Protein AF-J7GT53-F1 (afdb_monomer)

Radius of gyration: 21.67 Å; Cα contacts (8 Å, |Δi|>4): 298; chains: 1; bounding box: 48×27×64 Å

Sequence (210 aa):
MNILLLKKLKKNFNFSLGKCKKILEINNWNYNASLKYIKNFFIINNNNNKYKYYNILNILNNNIIYIIKIKFNSSLLISSNIFNNFKNKIKNLTCLIKEKIIFELKLLSISLNENIFLEKFIFFKINNNYSYYNHNNIFFCLIKFNFLNNKNICYHLISIISLYLNKYKCKLSLLEQNFVKNNSIKVKNILKNNILFFFIINNKYKFIYE

Structure (mmCIF, N/CA/C/O backbone):
data_AF-J7GT53-F1
#
_entry.id   AF-J7GT53-F1
#
loop_
_atom_site.group_PDB
_atom_site.id
_atom_site.type_symbol
_atom_site.label_atom_id
_atom_site.label_alt_id
_atom_site.label_comp_id
_atom_site.label_asym_id
_atom_site.label_entity_id
_atom_site.label_seq_id
_atom_site.pdbx_PDB_ins_code
_atom_site.Cartn_x
_atom_site.Cartn_y
_atom_site.Cartn_z
_atom_site.occupancy
_atom_site.B_iso_or_equiv
_atom_site.auth_seq_id
_atom_site.auth_comp_id
_atom_site.auth_asym_id
_atom_site.auth_atom_id
_atom_site.pdbx_PDB_model_num
ATOM 1 N N . MET A 1 1 ? 21.932 5.139 -30.592 1.00 69.06 1 MET A N 1
ATOM 2 C CA . MET A 1 1 ? 21.020 5.283 -29.427 1.00 69.06 1 MET A CA 1
ATOM 3 C C . MET A 1 1 ? 19.754 6.002 -29.877 1.00 69.06 1 MET A C 1
ATOM 5 O O . MET A 1 1 ? 19.841 7.154 -30.278 1.00 69.06 1 MET A O 1
ATOM 9 N N . ASN A 1 2 ? 18.591 5.342 -29.866 1.00 84.69 2 ASN A N 1
ATOM 10 C CA . ASN A 1 2 ? 17.354 5.941 -30.383 1.00 84.69 2 ASN A CA 1
ATOM 11 C C . ASN A 1 2 ? 16.642 6.780 -29.298 1.00 84.69 2 ASN A C 1
ATOM 13 O O . ASN A 1 2 ? 15.872 6.266 -28.483 1.00 84.69 2 ASN A O 1
ATOM 17 N N . ILE A 1 3 ? 16.935 8.084 -29.269 1.00 89.94 3 ILE A N 1
ATOM 18 C CA . ILE A 1 3 ? 16.438 9.036 -28.256 1.00 89.94 3 ILE A CA 1
ATOM 19 C C . ILE A 1 3 ? 14.909 9.173 -28.298 1.00 89.94 3 ILE A C 1
ATOM 21 O O . ILE A 1 3 ? 14.276 9.335 -27.252 1.00 89.94 3 ILE A O 1
ATOM 25 N N . LEU A 1 4 ? 14.297 9.068 -29.481 1.00 92.00 4 LEU A N 1
ATOM 26 C CA . LEU A 1 4 ? 12.844 9.161 -29.638 1.00 92.00 4 LEU A CA 1
ATOM 27 C C . LEU A 1 4 ? 12.135 8.006 -28.922 1.00 92.00 4 LEU A C 1
ATOM 29 O O . LEU A 1 4 ? 11.175 8.235 -28.184 1.00 92.00 4 LEU A O 1
ATOM 33 N N . LEU A 1 5 ? 12.654 6.782 -29.053 1.00 92.25 5 LEU A N 1
ATOM 34 C CA . LEU A 1 5 ? 12.117 5.613 -28.349 1.00 92.25 5 LEU A CA 1
ATOM 35 C C . LEU A 1 5 ? 12.257 5.731 -26.828 1.00 92.25 5 LEU A C 1
ATOM 37 O O . LEU A 1 5 ? 11.319 5.408 -26.096 1.00 92.25 5 LEU A O 1
ATOM 41 N N . LEU A 1 6 ? 13.388 6.257 -26.348 1.00 92.81 6 LEU A N 1
ATOM 42 C CA . LEU A 1 6 ? 13.605 6.521 -24.922 1.00 92.81 6 LEU A CA 1
ATOM 43 C C . LEU A 1 6 ? 12.595 7.527 -24.368 1.00 92.81 6 LEU A C 1
ATOM 45 O O . LEU A 1 6 ? 11.963 7.263 -23.343 1.00 92.81 6 LEU A O 1
ATOM 49 N N . LYS A 1 7 ? 12.406 8.658 -25.061 1.00 92.69 7 LYS A N 1
ATOM 50 C CA . LYS A 1 7 ? 11.415 9.676 -24.683 1.00 92.69 7 LYS A CA 1
ATOM 51 C C . LYS A 1 7 ? 10.001 9.093 -24.683 1.00 92.69 7 LYS A C 1
ATOM 53 O O . LYS A 1 7 ? 9.244 9.345 -23.748 1.00 92.69 7 LYS A O 1
ATOM 58 N N . LYS A 1 8 ? 9.667 8.262 -25.676 1.00 94.12 8 LYS A N 1
ATOM 59 C CA . LYS A 1 8 ? 8.359 7.599 -25.784 1.00 94.12 8 LYS A CA 1
ATOM 60 C C . LYS A 1 8 ? 8.092 6.644 -24.615 1.00 94.12 8 LYS A C 1
ATOM 62 O O . LYS A 1 8 ? 7.021 6.704 -24.017 1.00 94.12 8 LYS A O 1
ATOM 67 N N . LEU A 1 9 ? 9.055 5.797 -24.238 1.00 92.12 9 LEU A N 1
ATOM 68 C CA . LEU A 1 9 ? 8.917 4.922 -23.062 1.00 92.12 9 LEU A CA 1
ATOM 69 C C . LEU A 1 9 ? 8.836 5.711 -21.754 1.00 92.12 9 LEU A C 1
ATOM 71 O O . LEU A 1 9 ? 7.980 5.414 -20.918 1.00 92.12 9 LEU A O 1
ATOM 75 N N . LYS A 1 10 ? 9.683 6.734 -21.586 1.00 92.19 10 LYS A N 1
ATOM 76 C CA . LYS A 1 10 ? 9.650 7.600 -20.403 1.00 92.19 10 LYS A CA 1
ATOM 77 C C . LYS A 1 10 ? 8.296 8.288 -20.260 1.00 92.19 10 LYS A C 1
ATOM 79 O O . LYS A 1 10 ? 7.760 8.306 -19.162 1.00 92.19 10 LYS A O 1
ATOM 84 N N . LYS A 1 11 ? 7.714 8.803 -21.345 1.00 91.00 11 LYS A N 1
ATOM 85 C CA . LYS A 1 11 ? 6.392 9.445 -21.306 1.00 91.00 11 LYS A CA 1
ATOM 86 C C . LYS A 1 11 ? 5.289 8.467 -20.884 1.00 91.00 11 LYS A C 1
ATOM 88 O O . LYS A 1 11 ? 4.410 8.847 -20.122 1.00 91.00 11 LYS A O 1
ATOM 93 N N . ASN A 1 12 ? 5.364 7.210 -21.324 1.00 88.94 12 ASN A N 1
ATOM 94 C CA . ASN A 1 12 ? 4.334 6.214 -21.022 1.00 88.94 12 ASN A CA 1
ATOM 95 C C . ASN A 1 12 ? 4.409 5.638 -19.602 1.00 88.94 12 ASN A C 1
ATOM 97 O O . ASN A 1 12 ? 3.369 5.363 -19.012 1.00 88.94 12 ASN A O 1
ATOM 101 N N . PHE A 1 13 ? 5.612 5.424 -19.059 1.00 87.12 13 PHE A N 1
ATOM 102 C CA . PHE A 1 13 ? 5.789 4.720 -17.777 1.00 87.12 13 PHE A CA 1
ATOM 103 C C . PHE A 1 13 ? 6.471 5.548 -16.685 1.00 87.12 13 PHE A C 1
ATOM 105 O O . PHE A 1 13 ? 6.555 5.108 -15.542 1.00 87.12 13 PHE A O 1
ATOM 112 N N . ASN A 1 14 ? 6.964 6.738 -17.024 1.00 86.94 14 ASN A N 1
ATOM 113 C CA . ASN A 1 14 ? 7.709 7.637 -16.144 1.00 86.94 14 ASN A CA 1
ATOM 114 C C . ASN A 1 14 ? 8.967 7.020 -15.501 1.00 86.94 14 ASN A C 1
ATOM 116 O O . ASN A 1 14 ? 9.364 7.376 -14.395 1.00 86.94 14 ASN A O 1
ATOM 120 N N . PHE A 1 15 ? 9.627 6.094 -16.196 1.00 89.50 15 PHE A N 1
ATOM 121 C CA . PHE A 1 15 ? 10.880 5.509 -15.722 1.00 89.50 15 PHE A CA 1
ATOM 122 C C . PHE A 1 15 ? 12.075 6.470 -15.877 1.00 89.50 15 PHE A C 1
ATOM 124 O O . PHE A 1 15 ? 12.038 7.463 -16.618 1.00 89.50 15 PHE A O 1
ATOM 131 N N . SER A 1 16 ? 13.177 6.162 -15.185 1.00 89.56 16 SER A N 1
ATOM 132 C CA . SER A 1 16 ? 14.460 6.834 -15.412 1.00 89.56 16 SER A CA 1
ATOM 133 C C . SER A 1 16 ? 14.989 6.523 -16.818 1.00 89.56 16 SER A C 1
ATOM 135 O O . SER A 1 16 ? 14.686 5.474 -17.398 1.00 89.56 16 SER A O 1
ATOM 137 N N . LEU A 1 17 ? 15.794 7.428 -17.383 1.00 91.00 17 LEU A N 1
ATOM 138 C CA . LEU A 1 17 ? 16.351 7.248 -18.731 1.00 91.00 17 LEU A CA 1
ATOM 139 C C . LEU A 1 17 ? 17.208 5.980 -18.826 1.00 91.00 17 LEU A C 1
ATOM 141 O O . LEU A 1 17 ? 17.066 5.218 -19.780 1.00 91.00 17 LEU A O 1
ATOM 145 N N . GLY A 1 18 ? 18.025 5.709 -17.802 1.00 90.06 18 GLY A N 1
ATOM 146 C CA . GLY A 1 18 ? 18.832 4.490 -17.730 1.00 90.06 18 GLY A CA 1
ATOM 147 C C . GLY A 1 18 ? 17.984 3.215 -17.732 1.00 90.06 18 GLY A C 1
ATOM 148 O O . GLY A 1 18 ? 18.317 2.258 -18.427 1.00 90.06 18 GLY A O 1
ATOM 149 N N . LYS A 1 19 ? 16.843 3.203 -17.027 1.00 89.00 19 LYS A N 1
ATOM 150 C CA . LYS A 1 19 ? 15.925 2.052 -17.031 1.00 89.00 19 LYS A CA 1
ATOM 151 C C . LYS A 1 19 ? 15.244 1.881 -18.391 1.00 89.00 19 LYS A C 1
ATOM 153 O O . LYS A 1 19 ? 15.166 0.760 -18.884 1.00 89.00 19 LYS A O 1
ATOM 158 N N . CYS A 1 20 ? 14.807 2.977 -19.019 1.00 92.81 20 CYS A N 1
ATOM 159 C CA . CYS A 1 20 ? 14.243 2.939 -20.373 1.00 92.81 20 CYS A CA 1
ATOM 160 C C . CYS A 1 20 ? 15.247 2.353 -21.375 1.00 92.81 20 CYS A C 1
ATOM 162 O O . CYS A 1 20 ? 14.871 1.509 -22.183 1.00 92.81 20 CYS A O 1
ATOM 164 N N . LYS A 1 21 ? 16.521 2.760 -21.284 1.00 94.25 21 LYS A N 1
ATOM 165 C CA . LYS A 1 21 ? 17.612 2.248 -22.124 1.00 94.25 21 LYS A CA 1
ATOM 166 C C . LYS A 1 21 ? 17.792 0.743 -21.949 1.00 94.25 21 LYS A C 1
ATOM 168 O O . LYS A 1 21 ? 17.683 0.026 -22.934 1.00 94.25 21 LYS A O 1
ATOM 173 N N . LYS A 1 22 ? 17.924 0.262 -20.708 1.00 92.44 22 LYS A N 1
ATOM 174 C CA . LYS A 1 22 ? 18.053 -1.177 -20.420 1.00 92.44 22 LYS A CA 1
ATOM 175 C C . LYS A 1 22 ? 16.881 -2.000 -20.966 1.00 92.44 22 LYS A C 1
ATOM 177 O O . LYS A 1 22 ? 17.092 -3.054 -21.549 1.00 92.44 22 LYS A O 1
ATOM 182 N N . ILE A 1 23 ? 15.643 -1.524 -20.799 1.00 92.50 23 ILE A N 1
ATOM 183 C CA . ILE A 1 23 ? 14.454 -2.229 -21.309 1.00 92.50 23 ILE A CA 1
ATOM 184 C C . ILE A 1 23 ? 14.459 -2.293 -22.843 1.00 92.50 23 ILE A C 1
ATOM 186 O O . ILE A 1 23 ? 14.098 -3.328 -23.402 1.00 92.50 23 ILE A O 1
ATOM 190 N N . LEU A 1 24 ? 14.852 -1.212 -23.525 1.00 94.00 24 LEU A N 1
ATOM 191 C CA . LEU A 1 24 ? 14.975 -1.213 -24.985 1.00 94.00 24 LEU A CA 1
ATOM 192 C C . LEU A 1 24 ? 16.074 -2.168 -25.441 1.00 94.00 24 LEU A C 1
ATOM 194 O O . LEU A 1 24 ? 15.825 -2.962 -26.336 1.00 94.00 24 LEU A O 1
ATOM 198 N N . GLU A 1 25 ? 17.244 -2.135 -24.806 1.00 94.12 25 GLU A N 1
ATOM 199 C CA . GLU A 1 25 ? 18.380 -2.999 -25.147 1.00 94.12 25 GLU A CA 1
ATOM 200 C C . GLU A 1 25 ? 18.027 -4.486 -25.029 1.00 94.12 25 GLU A C 1
ATOM 202 O O . GLU A 1 25 ? 18.237 -5.224 -25.984 1.00 94.12 25 GLU A O 1
ATOM 207 N N . ILE A 1 26 ? 17.386 -4.903 -23.928 1.00 93.50 26 ILE A N 1
ATOM 208 C CA . ILE A 1 26 ? 16.919 -6.292 -23.727 1.00 93.50 26 ILE A CA 1
ATOM 209 C C . ILE A 1 26 ? 15.957 -6.747 -24.838 1.00 93.50 26 ILE A C 1
ATOM 211 O O . ILE A 1 26 ? 15.877 -7.929 -25.151 1.00 93.50 26 ILE A O 1
ATOM 215 N N . ASN A 1 27 ? 15.207 -5.815 -25.428 1.00 93.75 27 ASN A N 1
ATOM 216 C CA . ASN A 1 27 ? 14.189 -6.098 -26.438 1.00 93.75 27 ASN A CA 1
ATOM 217 C C . ASN A 1 27 ? 14.622 -5.659 -27.847 1.00 93.75 27 ASN A C 1
ATOM 219 O O . ASN A 1 27 ? 13.766 -5.323 -28.668 1.00 93.75 27 ASN A O 1
ATOM 223 N N . ASN A 1 28 ? 15.929 -5.614 -28.129 1.00 94.56 28 ASN A N 1
ATOM 224 C CA . ASN A 1 28 ? 16.493 -5.246 -29.436 1.00 94.56 28 ASN A CA 1
ATOM 225 C C . ASN A 1 28 ? 15.961 -3.907 -29.981 1.00 94.56 28 ASN A C 1
ATOM 227 O O . ASN A 1 28 ? 15.669 -3.765 -31.165 1.00 94.56 28 ASN A O 1
ATOM 231 N N . TRP A 1 29 ? 15.775 -2.925 -29.097 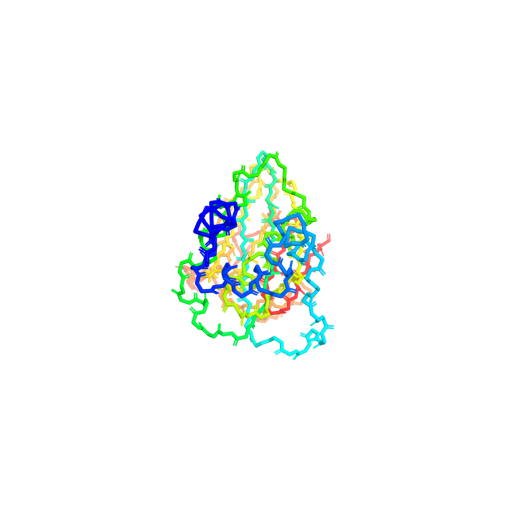1.00 94.00 29 TRP A N 1
ATOM 232 C CA . TRP A 1 29 ? 15.198 -1.609 -29.389 1.00 94.00 29 TRP A CA 1
ATOM 233 C C . TRP A 1 29 ? 13.787 -1.642 -30.007 1.00 94.00 29 TRP A C 1
ATOM 235 O O . TRP A 1 29 ? 13.296 -0.620 -30.487 1.00 94.00 29 TRP A O 1
ATOM 245 N N . ASN A 1 30 ? 13.081 -2.776 -29.943 1.00 94.56 30 ASN A N 1
ATOM 246 C CA . ASN A 1 30 ? 11.711 -2.900 -30.422 1.00 94.56 30 ASN A CA 1
ATOM 247 C C . ASN A 1 30 ? 10.724 -2.413 -29.354 1.00 94.56 30 ASN A C 1
ATOM 249 O O . ASN A 1 30 ? 10.507 -3.054 -28.326 1.00 94.56 30 ASN A O 1
ATOM 253 N N . TYR A 1 31 ? 10.067 -1.288 -29.632 1.00 93.44 31 TYR A N 1
ATOM 254 C CA . TYR A 1 31 ? 9.129 -0.660 -28.703 1.00 93.44 31 TYR A CA 1
ATOM 255 C C . TYR A 1 31 ? 7.961 -1.572 -28.300 1.00 93.44 31 TYR A C 1
ATOM 257 O O . TYR A 1 31 ? 7.619 -1.647 -27.121 1.00 93.44 31 TYR A O 1
ATOM 265 N N . ASN A 1 32 ? 7.359 -2.292 -29.249 1.00 93.88 32 ASN A N 1
ATOM 266 C CA . ASN A 1 32 ? 6.218 -3.167 -28.970 1.00 93.88 32 ASN A CA 1
ATOM 267 C C . ASN A 1 32 ? 6.639 -4.382 -28.137 1.00 93.88 32 ASN A C 1
ATOM 269 O O . ASN A 1 32 ? 5.913 -4.781 -27.223 1.00 93.88 32 ASN A O 1
ATOM 273 N N . ALA A 1 33 ? 7.825 -4.933 -28.406 1.00 94.06 33 ALA A N 1
ATOM 274 C CA . ALA A 1 33 ? 8.417 -5.974 -27.575 1.00 94.06 33 ALA A CA 1
ATOM 275 C C . ALA A 1 33 ? 8.702 -5.449 -26.159 1.00 94.06 33 ALA A C 1
ATOM 277 O O . ALA A 1 33 ? 8.296 -6.087 -25.195 1.00 94.06 33 ALA A O 1
ATOM 278 N N . SER A 1 34 ? 9.253 -4.238 -26.010 1.00 93.75 34 SER A N 1
ATOM 279 C CA . SER A 1 34 ? 9.433 -3.592 -24.701 1.00 93.75 34 SER A CA 1
ATOM 280 C C . SER A 1 34 ? 8.118 -3.396 -23.941 1.00 93.75 34 SER A C 1
ATOM 282 O O . SER A 1 34 ? 8.072 -3.614 -22.731 1.00 93.75 34 SER A O 1
ATOM 284 N N . LEU A 1 35 ? 7.029 -3.018 -24.623 1.00 92.12 35 LEU A N 1
ATOM 285 C CA . LEU A 1 35 ? 5.705 -2.921 -23.999 1.00 92.12 35 LEU A CA 1
ATOM 286 C C . LEU A 1 35 ? 5.224 -4.281 -23.487 1.00 92.12 35 LEU A C 1
ATOM 288 O O . LEU A 1 35 ? 4.751 -4.372 -22.352 1.00 92.12 35 LEU A O 1
ATOM 292 N N . LYS A 1 36 ? 5.347 -5.333 -24.308 1.00 90.81 36 LYS A N 1
ATOM 293 C CA . LYS A 1 36 ? 5.002 -6.707 -23.916 1.00 90.81 36 LYS A CA 1
ATOM 294 C C . LYS A 1 36 ? 5.869 -7.174 -22.748 1.00 90.81 36 LYS A C 1
ATOM 296 O O . LYS A 1 36 ? 5.332 -7.691 -21.778 1.00 90.81 36 LYS A O 1
ATOM 301 N N . TYR A 1 37 ? 7.171 -6.904 -22.787 1.00 90.06 37 TYR A N 1
ATOM 302 C CA . TYR A 1 37 ? 8.112 -7.211 -21.714 1.00 90.06 37 TYR A CA 1
ATOM 303 C C . TYR A 1 37 ? 7.701 -6.558 -20.392 1.00 90.06 37 TYR A C 1
ATOM 305 O O . TYR A 1 37 ? 7.563 -7.251 -19.391 1.00 90.06 37 TYR A O 1
ATOM 313 N N . ILE A 1 38 ? 7.409 -5.250 -20.377 1.00 89.69 38 ILE A N 1
ATOM 314 C CA . ILE A 1 38 ? 6.951 -4.549 -19.162 1.00 89.69 38 ILE A CA 1
ATOM 315 C C . ILE A 1 38 ? 5.644 -5.166 -18.644 1.00 89.69 38 ILE A C 1
ATOM 317 O O . ILE A 1 38 ? 5.519 -5.449 -17.451 1.00 89.69 38 ILE A O 1
ATOM 321 N N . LYS A 1 39 ? 4.676 -5.422 -19.534 1.00 84.44 39 LYS A N 1
ATOM 322 C CA . LYS A 1 39 ? 3.388 -6.039 -19.176 1.00 84.44 39 LYS A CA 1
ATOM 323 C C . LYS A 1 39 ? 3.538 -7.459 -18.639 1.00 84.44 39 LYS A C 1
ATOM 325 O O . LYS A 1 39 ? 2.821 -7.815 -17.707 1.00 84.44 39 LYS A O 1
ATOM 330 N N . ASN A 1 40 ? 4.512 -8.215 -19.135 1.00 83.31 40 ASN A N 1
ATOM 331 C CA . ASN A 1 40 ? 4.749 -9.613 -18.779 1.00 83.31 40 ASN A CA 1
ATOM 332 C C . ASN A 1 40 ? 5.835 -9.792 -17.715 1.00 83.31 40 ASN A C 1
ATOM 334 O O . ASN A 1 40 ? 6.049 -10.906 -17.268 1.00 83.31 40 ASN A O 1
ATOM 338 N N . PHE A 1 41 ? 6.491 -8.718 -17.263 1.00 78.56 41 PHE A N 1
ATOM 339 C CA . PHE A 1 41 ? 7.532 -8.795 -16.237 1.00 78.56 41 PHE A CA 1
ATOM 340 C C . PHE A 1 41 ? 6.979 -9.370 -14.924 1.00 78.56 41 PHE A C 1
ATOM 342 O O . PHE A 1 41 ? 6.339 -8.668 -14.140 1.00 78.56 41 PHE A O 1
ATOM 349 N N . PHE A 1 42 ? 7.137 -10.665 -14.691 1.00 63.22 42 PHE A N 1
ATOM 350 C CA . PHE A 1 42 ? 6.653 -11.276 -13.464 1.00 63.22 42 PHE A CA 1
ATOM 351 C C . PHE A 1 42 ? 7.573 -10.857 -12.320 1.00 63.22 42 PHE A C 1
ATOM 353 O O . PHE A 1 42 ? 8.772 -11.124 -12.340 1.00 63.22 42 PHE A O 1
ATOM 360 N N . ILE A 1 43 ? 7.008 -10.192 -11.312 1.00 59.56 43 ILE A N 1
ATOM 361 C CA . ILE A 1 43 ? 7.671 -10.106 -10.013 1.00 59.56 43 ILE A CA 1
ATOM 362 C C . ILE A 1 43 ? 7.588 -11.522 -9.459 1.00 59.56 43 ILE A C 1
ATOM 364 O O . ILE A 1 43 ? 6.495 -12.016 -9.186 1.00 59.56 43 ILE A O 1
ATOM 368 N N . ILE A 1 44 ? 8.730 -12.201 -9.398 1.00 51.03 44 ILE A N 1
ATOM 369 C CA . ILE A 1 44 ? 8.827 -13.564 -8.887 1.00 51.03 44 ILE A CA 1
ATOM 370 C C . ILE A 1 44 ? 8.306 -13.556 -7.441 1.00 51.03 44 ILE A C 1
ATOM 372 O O . ILE A 1 44 ? 8.951 -13.033 -6.529 1.00 51.03 44 ILE A O 1
ATOM 376 N N . ASN A 1 45 ? 7.108 -14.111 -7.248 1.00 50.41 45 ASN A N 1
ATOM 377 C CA . ASN A 1 45 ? 6.449 -14.299 -5.958 1.00 50.41 45 ASN A CA 1
ATOM 378 C C . ASN A 1 45 ? 7.127 -15.441 -5.192 1.00 50.41 45 ASN A C 1
ATOM 380 O O . ASN A 1 45 ? 6.537 -16.495 -4.983 1.00 50.41 45 ASN A O 1
ATOM 384 N N . ASN A 1 46 ? 8.365 -15.246 -4.745 1.00 44.41 46 ASN A N 1
ATOM 385 C CA . ASN A 1 46 ? 9.029 -16.253 -3.922 1.00 44.41 46 ASN A CA 1
ATOM 386 C C . ASN A 1 46 ? 8.889 -15.885 -2.442 1.00 44.41 46 ASN A C 1
ATOM 388 O O . ASN A 1 46 ? 9.774 -15.278 -1.839 1.00 44.41 46 ASN A O 1
ATOM 392 N N . ASN A 1 47 ? 7.755 -16.328 -1.892 1.00 52.12 47 ASN A N 1
ATOM 393 C CA . ASN A 1 47 ? 7.364 -16.412 -0.481 1.00 52.12 47 ASN A CA 1
ATOM 394 C C . ASN A 1 47 ? 6.918 -15.106 0.201 1.00 52.12 47 ASN A C 1
ATOM 396 O O . ASN A 1 47 ? 7.709 -14.205 0.473 1.00 52.12 47 ASN A O 1
ATOM 400 N N . ASN A 1 48 ? 5.648 -15.087 0.632 1.00 54.69 48 ASN A N 1
ATOM 401 C CA . ASN A 1 48 ? 5.044 -14.045 1.479 1.00 54.69 48 ASN A CA 1
ATOM 402 C C . ASN A 1 48 ? 5.818 -13.776 2.786 1.00 54.69 48 ASN A C 1
ATOM 404 O O . ASN A 1 48 ? 5.665 -12.700 3.367 1.00 54.69 48 ASN A O 1
ATOM 408 N N . ASN A 1 49 ? 6.659 -14.720 3.226 1.00 56.66 49 ASN A N 1
ATOM 409 C CA . ASN A 1 49 ? 7.467 -14.622 4.444 1.00 56.66 49 ASN A CA 1
ATOM 410 C C . ASN A 1 49 ? 8.724 -13.747 4.299 1.00 56.66 49 ASN A C 1
ATOM 412 O O . ASN A 1 49 ? 9.402 -13.516 5.294 1.00 56.66 49 ASN A O 1
ATOM 416 N N . LYS A 1 50 ? 9.062 -13.253 3.098 1.00 74.31 50 LYS A N 1
ATOM 417 C CA . LYS A 1 50 ? 10.283 -12.449 2.900 1.00 74.31 50 LYS A CA 1
ATOM 418 C C . LYS A 1 50 ? 10.105 -10.946 3.114 1.00 74.31 50 LYS A C 1
ATOM 420 O O . LYS A 1 50 ? 11.110 -10.255 3.235 1.00 74.31 50 LYS A O 1
ATOM 425 N N . TYR A 1 51 ? 8.873 -10.439 3.145 1.00 84.19 51 TYR A N 1
ATOM 426 C CA . TYR A 1 51 ? 8.630 -8.998 3.236 1.00 84.19 51 TYR A CA 1
ATOM 427 C C . TYR A 1 51 ? 8.720 -8.486 4.673 1.00 84.19 51 TYR A C 1
ATOM 429 O O . TYR A 1 51 ? 7.943 -8.912 5.528 1.00 84.19 51 TYR A O 1
ATOM 437 N N . LYS A 1 52 ? 9.644 -7.552 4.923 1.00 87.19 52 LYS A N 1
ATOM 438 C CA . LYS A 1 52 ? 9.881 -6.976 6.261 1.00 87.19 52 LYS A CA 1
ATOM 439 C C . LYS A 1 52 ? 8.897 -5.867 6.631 1.00 87.19 52 LYS A C 1
ATOM 441 O O . LYS A 1 52 ? 8.572 -5.704 7.804 1.00 87.19 52 LYS A O 1
ATOM 446 N N . TYR A 1 53 ? 8.429 -5.107 5.644 1.00 90.75 53 TYR A N 1
ATOM 447 C CA . TYR A 1 53 ? 7.634 -3.902 5.861 1.00 90.75 53 TYR A CA 1
ATOM 448 C C . TYR A 1 53 ? 6.323 -3.940 5.084 1.00 90.75 53 TYR A C 1
ATOM 450 O O . TYR A 1 53 ? 6.145 -4.714 4.139 1.00 90.75 53 TYR A O 1
ATOM 458 N N . TYR A 1 54 ? 5.385 -3.094 5.505 1.00 91.88 54 TYR A N 1
ATOM 459 C CA . TYR A 1 54 ? 4.096 -2.942 4.852 1.00 91.88 54 TYR A CA 1
ATOM 460 C C . TYR A 1 54 ? 3.557 -1.521 4.993 1.00 91.88 54 TYR A C 1
ATOM 462 O O . TYR A 1 54 ? 3.981 -0.754 5.855 1.00 91.88 54 TYR A O 1
ATOM 470 N N . ASN A 1 55 ? 2.605 -1.188 4.130 1.00 93.19 55 ASN A N 1
ATOM 471 C CA . ASN A 1 55 ? 1.895 0.079 4.120 1.00 93.19 55 ASN A CA 1
ATOM 472 C C . ASN A 1 55 ? 0.413 -0.183 3.793 1.00 93.19 55 ASN A C 1
ATOM 474 O O . ASN A 1 55 ? 0.091 -1.012 2.938 1.00 93.19 55 ASN A O 1
ATOM 478 N N . ILE A 1 56 ? -0.488 0.471 4.519 1.00 93.31 56 ILE A N 1
ATOM 479 C CA . ILE A 1 56 ? -1.940 0.342 4.436 1.00 93.31 56 ILE A CA 1
ATOM 480 C C . ILE A 1 56 ? -2.507 1.659 3.932 1.00 93.31 56 ILE A C 1
ATOM 482 O O . ILE A 1 56 ? -2.585 2.654 4.654 1.00 93.31 56 ILE A O 1
ATOM 486 N N . LEU A 1 57 ? -2.963 1.647 2.688 1.00 94.81 57 LEU A N 1
ATOM 487 C CA . LEU A 1 57 ? -3.594 2.788 2.052 1.00 94.81 57 LEU A CA 1
ATOM 488 C C . LEU A 1 57 ? -5.109 2.637 2.103 1.00 94.81 57 LEU A C 1
ATOM 490 O O . LEU A 1 57 ? -5.650 1.570 1.825 1.00 94.81 57 LEU A O 1
ATOM 494 N N . ASN A 1 58 ? -5.796 3.733 2.411 1.00 94.25 58 ASN A N 1
ATOM 495 C CA . ASN A 1 58 ? -7.249 3.826 2.344 1.00 94.25 58 ASN A CA 1
ATOM 496 C C . ASN A 1 58 ? -7.683 4.870 1.309 1.00 94.25 58 ASN A C 1
ATOM 498 O O . ASN A 1 58 ? -7.209 6.009 1.336 1.00 94.25 58 ASN A O 1
ATOM 502 N N . ILE A 1 59 ? -8.597 4.509 0.413 1.00 94.62 59 ILE A N 1
ATOM 503 C CA . ILE A 1 59 ? -9.145 5.398 -0.618 1.00 94.62 59 ILE A CA 1
ATOM 504 C C . ILE A 1 59 ? -10.664 5.403 -0.485 1.00 94.62 59 ILE A C 1
ATOM 506 O O . ILE A 1 59 ? -11.277 4.343 -0.481 1.00 94.62 59 ILE A O 1
ATOM 510 N N . LEU A 1 60 ? -11.259 6.588 -0.367 1.00 91.88 60 LEU A N 1
ATOM 511 C CA . LEU A 1 60 ? -12.707 6.767 -0.353 1.00 91.88 60 LEU A CA 1
ATOM 512 C C . LEU A 1 60 ? -13.167 7.201 -1.747 1.00 91.88 60 LEU A C 1
ATOM 514 O O . LEU A 1 60 ? -12.646 8.187 -2.267 1.00 91.88 60 LEU A O 1
ATOM 518 N N . ASN A 1 61 ? -14.115 6.472 -2.332 1.00 90.56 61 ASN A N 1
ATOM 519 C CA . ASN A 1 61 ? -14.751 6.819 -3.602 1.00 90.56 61 ASN A CA 1
ATOM 520 C C . ASN A 1 61 ? -16.219 6.359 -3.590 1.00 90.56 61 ASN A C 1
ATOM 522 O O . ASN A 1 61 ? -16.473 5.196 -3.291 1.00 90.56 61 ASN A O 1
ATOM 526 N N . ASN A 1 62 ? -17.170 7.247 -3.896 1.00 87.94 62 ASN A N 1
ATOM 527 C CA . ASN A 1 62 ? -18.612 6.955 -3.987 1.00 87.94 62 ASN A CA 1
ATOM 528 C C . ASN A 1 62 ? -19.159 6.071 -2.848 1.00 87.94 62 ASN A C 1
ATOM 530 O O . ASN A 1 62 ? -19.733 5.011 -3.091 1.00 87.94 62 ASN A O 1
ATOM 534 N N . ASN A 1 63 ? -18.954 6.482 -1.591 1.00 91.81 63 ASN A N 1
ATOM 535 C CA . ASN A 1 63 ? -19.378 5.739 -0.391 1.00 91.81 63 ASN A CA 1
ATOM 536 C C . ASN A 1 63 ? -18.769 4.334 -0.250 1.00 91.81 63 ASN A C 1
ATOM 538 O O . ASN A 1 63 ? -19.258 3.515 0.524 1.00 91.81 63 ASN A O 1
ATOM 542 N N . ILE A 1 64 ? -17.684 4.041 -0.964 1.00 93.69 64 ILE A N 1
ATOM 543 C CA . ILE A 1 64 ? -16.909 2.815 -0.809 1.00 93.69 64 ILE A CA 1
ATOM 544 C C . ILE A 1 64 ? -15.520 3.193 -0.309 1.00 93.69 64 ILE A C 1
ATOM 546 O O . ILE A 1 64 ? -14.820 4.007 -0.918 1.00 93.69 64 ILE A O 1
ATOM 550 N N . ILE A 1 65 ? -15.108 2.593 0.807 1.00 94.44 65 ILE A N 1
ATOM 551 C CA . ILE A 1 65 ? -13.731 2.680 1.287 1.00 94.44 65 ILE A CA 1
ATOM 552 C C . ILE A 1 65 ? -12.956 1.446 0.839 1.00 94.44 65 ILE A C 1
ATOM 554 O O . ILE A 1 65 ? -13.296 0.318 1.186 1.00 94.44 65 ILE A O 1
ATOM 558 N N . TYR A 1 66 ? -11.906 1.676 0.064 1.00 94.62 66 TYR A N 1
ATOM 559 C CA . TYR A 1 66 ? -10.958 0.671 -0.392 1.00 94.62 66 TYR A CA 1
ATOM 560 C C . TYR A 1 66 ? -9.748 0.673 0.526 1.00 94.62 66 TYR A C 1
ATOM 562 O O . TYR A 1 66 ? -9.213 1.732 0.852 1.00 94.62 66 TYR A O 1
ATOM 570 N N . ILE A 1 67 ? -9.301 -0.512 0.913 1.00 94.62 67 ILE A N 1
ATOM 571 C CA . ILE A 1 67 ? -8.176 -0.737 1.810 1.00 94.62 67 ILE A CA 1
ATOM 572 C C . ILE A 1 67 ? -7.177 -1.616 1.070 1.00 94.62 67 ILE A C 1
ATOM 574 O O . ILE A 1 67 ? -7.476 -2.753 0.700 1.00 94.62 67 ILE A O 1
ATOM 578 N N . ILE A 1 68 ? -5.990 -1.067 0.848 1.00 94.75 68 ILE A N 1
ATOM 579 C CA . ILE A 1 68 ? -4.916 -1.661 0.059 1.00 94.75 68 ILE A CA 1
ATOM 580 C C . ILE A 1 68 ? -3.735 -1.865 1.005 1.00 94.75 68 ILE A C 1
ATOM 582 O O . ILE A 1 68 ? -3.122 -0.889 1.433 1.00 94.75 68 ILE A O 1
ATOM 586 N N . LYS A 1 69 ? -3.411 -3.116 1.343 1.00 93.25 69 LYS A N 1
ATOM 587 C CA . LYS A 1 69 ? -2.201 -3.438 2.110 1.00 93.25 69 LYS A CA 1
ATOM 588 C C . LYS A 1 69 ? -1.116 -3.943 1.175 1.00 93.25 69 LYS A C 1
ATOM 590 O O . LYS A 1 69 ? -1.317 -4.923 0.458 1.00 93.25 69 LYS A O 1
ATOM 595 N N . ILE A 1 70 ? 0.017 -3.258 1.199 1.00 93.50 70 ILE A N 1
ATOM 596 C CA . ILE A 1 70 ? 1.164 -3.459 0.320 1.00 93.50 70 ILE A CA 1
ATOM 597 C C . ILE A 1 70 ? 2.350 -3.892 1.178 1.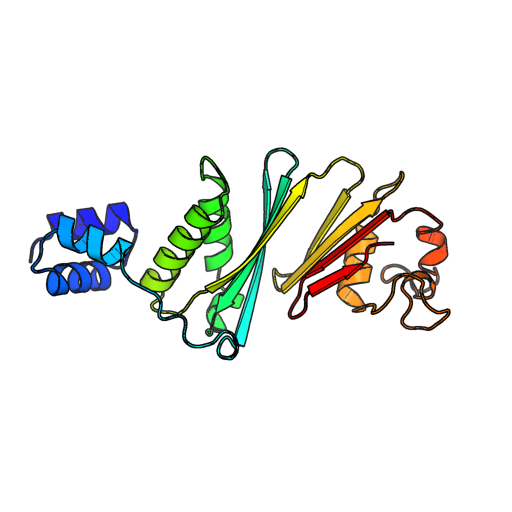00 93.50 70 ILE A C 1
ATOM 599 O O . ILE A 1 70 ? 2.567 -3.309 2.234 1.00 93.50 70 ILE A O 1
ATOM 603 N N . LYS A 1 71 ? 3.115 -4.886 0.729 1.00 91.38 71 LYS A N 1
ATOM 604 C CA . LYS A 1 71 ? 4.321 -5.413 1.380 1.00 91.38 71 LYS A CA 1
ATOM 605 C C . LYS A 1 71 ? 5.568 -5.137 0.539 1.00 91.38 71 LYS A C 1
ATOM 607 O O . LYS A 1 71 ? 5.491 -5.166 -0.688 1.00 91.38 71 LYS A O 1
ATOM 612 N N . PHE A 1 72 ? 6.690 -4.850 1.196 1.00 91.69 72 PHE A N 1
ATOM 613 C CA . PHE A 1 72 ? 7.971 -4.480 0.572 1.00 91.69 72 PHE A CA 1
ATOM 614 C C . PHE A 1 72 ? 9.141 -4.687 1.559 1.00 91.69 72 PHE A C 1
ATOM 616 O O . PHE A 1 72 ? 8.931 -5.172 2.676 1.00 91.69 72 PHE A O 1
ATOM 623 N N . ASN A 1 73 ? 10.380 -4.378 1.153 1.00 89.31 73 ASN A N 1
ATOM 624 C CA . ASN A 1 73 ? 11.593 -4.726 1.912 1.00 89.31 73 ASN A CA 1
ATOM 625 C C . ASN A 1 73 ? 12.442 -3.538 2.363 1.00 89.31 73 ASN A C 1
ATOM 627 O O . ASN A 1 73 ? 13.187 -3.672 3.331 1.00 89.31 73 ASN A O 1
ATOM 631 N N . SER A 1 74 ? 12.336 -2.395 1.700 1.00 89.88 74 SER A N 1
ATOM 632 C CA . SER A 1 74 ? 13.116 -1.203 1.996 1.00 89.88 74 SER A CA 1
ATOM 633 C C . SER A 1 74 ? 12.417 -0.329 3.028 1.00 89.88 74 SER A C 1
ATOM 635 O O . SER A 1 74 ? 11.273 0.090 2.846 1.00 89.88 74 SER A O 1
ATOM 637 N N . SER A 1 75 ? 13.127 0.003 4.104 1.00 88.38 75 SER A N 1
ATOM 638 C CA . SER A 1 75 ? 12.649 0.946 5.119 1.00 88.38 75 SER A CA 1
ATOM 639 C C . SER A 1 75 ? 12.465 2.359 4.559 1.00 88.38 75 SER A C 1
ATOM 641 O O . SER A 1 75 ? 11.582 3.083 5.014 1.00 88.38 75 SER A O 1
ATOM 643 N N . LEU A 1 76 ? 13.232 2.736 3.528 1.00 88.38 76 LEU A N 1
ATOM 644 C CA . LEU A 1 76 ? 13.163 4.058 2.894 1.00 88.38 76 LEU A CA 1
ATOM 645 C C . LEU A 1 76 ? 11.786 4.341 2.284 1.00 88.38 76 LEU A C 1
ATOM 647 O O . LEU A 1 76 ? 11.352 5.490 2.240 1.00 88.38 76 LEU A O 1
ATOM 651 N N . LEU A 1 77 ? 11.061 3.304 1.848 1.00 88.19 77 LEU A N 1
ATOM 652 C CA . LEU A 1 77 ? 9.719 3.489 1.300 1.00 88.19 77 LEU A CA 1
ATOM 653 C C . LEU A 1 77 ? 8.703 3.942 2.360 1.00 88.19 77 LEU A C 1
ATOM 655 O O . LEU A 1 77 ? 7.720 4.586 1.997 1.00 88.19 77 LEU A O 1
ATOM 659 N N . ILE A 1 78 ? 8.940 3.654 3.646 1.00 84.25 78 ILE A N 1
ATOM 660 C CA . ILE A 1 78 ? 8.033 4.009 4.752 1.00 84.25 78 ILE A CA 1
ATOM 661 C C . ILE A 1 78 ? 7.971 5.524 4.946 1.00 84.25 78 ILE A C 1
ATOM 663 O O . ILE A 1 78 ? 6.883 6.077 5.086 1.00 84.25 78 ILE A O 1
ATOM 667 N N . SER A 1 79 ? 9.128 6.189 4.949 1.00 76.38 79 SER A N 1
ATOM 668 C CA . SER A 1 79 ? 9.250 7.635 5.177 1.00 76.38 79 SER A CA 1
ATOM 669 C C . SER A 1 79 ? 9.088 8.467 3.903 1.00 76.38 79 SER A C 1
ATOM 671 O O . SER A 1 79 ? 8.974 9.689 3.965 1.00 76.38 79 SER A O 1
ATOM 673 N N . SER A 1 80 ? 9.073 7.823 2.737 1.00 86.69 80 SER A N 1
ATOM 674 C CA . SER A 1 80 ? 8.958 8.500 1.448 1.00 86.69 80 SER A CA 1
ATOM 675 C C . SER A 1 80 ? 7.519 8.898 1.086 1.00 86.69 80 SER A C 1
ATOM 677 O O . SER A 1 80 ? 6.540 8.268 1.486 1.00 86.69 80 SER A O 1
ATOM 679 N N . ASN A 1 81 ? 7.385 9.865 0.174 1.00 90.69 81 ASN A N 1
ATOM 680 C CA . ASN A 1 81 ? 6.101 10.220 -0.444 1.00 90.69 81 ASN A CA 1
ATOM 681 C C . ASN A 1 81 ? 5.644 9.246 -1.544 1.00 90.69 81 ASN A C 1
ATOM 683 O O . ASN 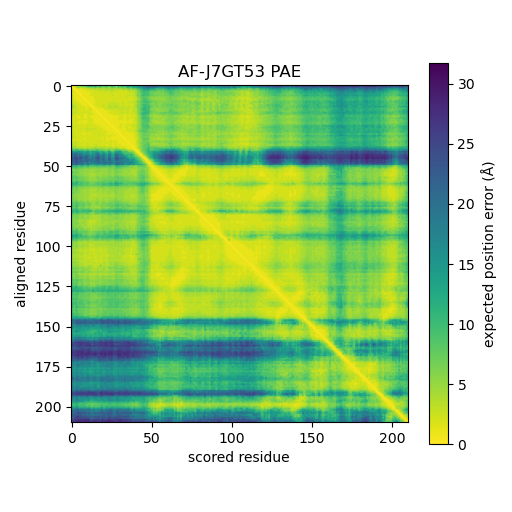A 1 81 ? 4.632 9.486 -2.205 1.00 90.69 81 ASN A O 1
ATOM 687 N N . ILE A 1 82 ? 6.356 8.136 -1.753 1.00 92.12 82 ILE A N 1
ATOM 688 C CA . ILE A 1 82 ? 6.101 7.199 -2.852 1.00 92.12 82 ILE A CA 1
ATOM 689 C C . ILE A 1 82 ? 4.678 6.639 -2.778 1.00 92.12 82 ILE A C 1
ATOM 691 O O . ILE A 1 82 ? 3.944 6.682 -3.766 1.00 92.12 82 ILE A O 1
ATOM 695 N N . PHE A 1 83 ? 4.246 6.181 -1.601 1.00 92.19 83 PHE A N 1
ATOM 696 C CA . PHE A 1 83 ? 2.901 5.629 -1.434 1.00 92.19 83 PHE A CA 1
ATOM 697 C C . PHE A 1 83 ? 1.796 6.695 -1.440 1.00 92.19 83 PHE A C 1
ATOM 699 O O . PHE A 1 83 ? 0.673 6.402 -1.850 1.00 92.19 83 PHE A O 1
ATOM 706 N N . ASN A 1 84 ? 2.107 7.944 -1.077 1.00 91.50 84 ASN A N 1
ATOM 707 C CA . ASN A 1 84 ? 1.181 9.069 -1.233 1.00 91.50 84 ASN A CA 1
ATOM 708 C C . ASN A 1 84 ? 0.955 9.389 -2.720 1.00 91.50 84 ASN A C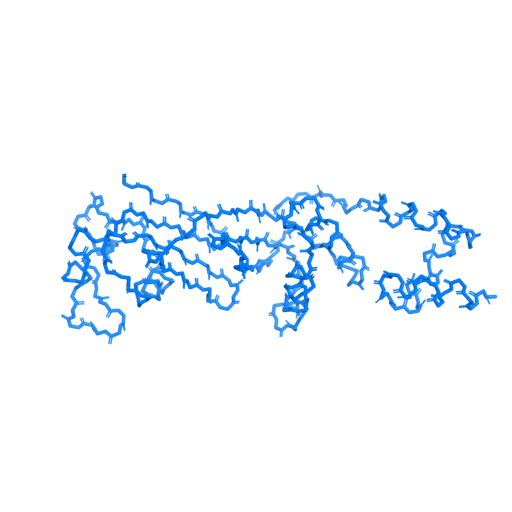 1
ATOM 710 O O . ASN A 1 84 ? -0.187 9.517 -3.164 1.00 91.50 84 ASN A O 1
ATOM 714 N N . ASN A 1 85 ? 2.027 9.422 -3.515 1.00 91.94 85 ASN A N 1
ATOM 715 C CA . ASN A 1 85 ? 1.948 9.604 -4.966 1.00 91.94 85 ASN A CA 1
ATOM 716 C C . ASN A 1 85 ? 1.197 8.447 -5.633 1.00 91.94 85 ASN A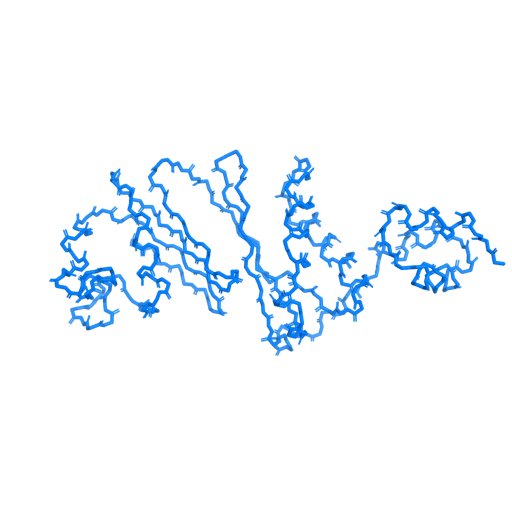 C 1
ATOM 718 O O . ASN A 1 85 ? 0.327 8.666 -6.475 1.00 91.94 85 ASN A O 1
ATOM 722 N N . PHE A 1 86 ? 1.480 7.216 -5.206 1.00 92.94 86 PHE A N 1
ATOM 723 C CA . PHE A 1 86 ? 0.771 6.021 -5.649 1.00 92.94 86 PHE A CA 1
ATOM 724 C C . PHE A 1 86 ? -0.733 6.092 -5.336 1.00 92.94 86 PHE A C 1
ATOM 726 O O . PHE A 1 86 ? -1.564 5.852 -6.212 1.00 92.94 86 PHE A O 1
ATOM 733 N N . LYS A 1 87 ? -1.098 6.508 -4.116 1.00 93.12 87 LYS A N 1
ATOM 734 C CA . LYS A 1 87 ? -2.490 6.726 -3.699 1.00 93.12 87 LYS A CA 1
ATOM 735 C C . LYS A 1 87 ? -3.197 7.758 -4.579 1.00 93.12 87 LYS A C 1
ATOM 737 O O . LYS A 1 87 ? -4.328 7.517 -4.994 1.00 93.12 87 LYS A O 1
ATOM 742 N N . ASN A 1 88 ? -2.544 8.882 -4.879 1.00 92.00 88 ASN A N 1
ATOM 743 C CA . ASN A 1 88 ? -3.099 9.917 -5.755 1.00 92.00 88 ASN A CA 1
ATOM 744 C C . ASN A 1 88 ? -3.276 9.412 -7.192 1.00 92.00 88 ASN A C 1
ATOM 746 O O . ASN A 1 88 ? -4.315 9.651 -7.799 1.00 92.00 88 ASN A O 1
ATOM 750 N N . LYS A 1 89 ? -2.313 8.640 -7.707 1.00 91.00 89 LYS A N 1
ATOM 751 C CA . LYS A 1 89 ? -2.422 8.005 -9.025 1.00 91.00 89 LYS A CA 1
ATOM 752 C C . LYS A 1 89 ? -3.621 7.057 -9.100 1.00 91.00 89 LYS A C 1
ATOM 754 O O . LYS A 1 89 ? -4.395 7.129 -10.047 1.00 91.00 89 LYS A O 1
ATOM 759 N N . ILE A 1 90 ? -3.801 6.208 -8.087 1.00 91.94 90 ILE A N 1
ATOM 760 C CA . ILE A 1 90 ? -4.918 5.258 -8.033 1.00 91.94 90 ILE A CA 1
ATOM 761 C C . ILE A 1 90 ? -6.268 5.971 -7.929 1.00 91.94 90 ILE A C 1
ATOM 763 O O . ILE A 1 90 ? -7.218 5.547 -8.579 1.00 91.94 90 ILE A O 1
ATOM 767 N N . LYS A 1 91 ? -6.369 7.051 -7.141 1.00 89.25 91 LYS A N 1
ATOM 768 C CA . LYS A 1 91 ? -7.609 7.839 -7.016 1.00 89.25 91 LYS A CA 1
ATOM 769 C C . LYS A 1 91 ? -8.140 8.335 -8.362 1.00 89.25 91 LYS A C 1
ATOM 771 O O . LYS A 1 91 ? -9.349 8.430 -8.521 1.00 89.25 91 LYS A O 1
ATOM 776 N N . ASN A 1 92 ? -7.247 8.608 -9.310 1.00 87.12 92 ASN A N 1
ATOM 777 C CA . ASN A 1 92 ? -7.596 9.110 -10.636 1.00 87.12 92 ASN A CA 1
ATOM 778 C C . ASN A 1 92 ? -7.951 7.995 -11.637 1.00 87.12 92 ASN A C 1
ATOM 780 O O . ASN A 1 92 ? -8.238 8.281 -12.798 1.00 87.12 92 ASN A O 1
ATOM 784 N N . LEU A 1 93 ? -7.913 6.721 -11.233 1.00 86.25 93 LEU A N 1
ATOM 785 C CA . LEU A 1 93 ? -8.351 5.626 -12.093 1.00 86.25 93 LEU A CA 1
ATOM 786 C C . LEU A 1 93 ? -9.871 5.654 -12.248 1.00 86.25 93 LEU A C 1
ATOM 788 O O . LEU A 1 93 ? -10.605 5.786 -11.274 1.00 86.25 93 LEU A O 1
ATOM 792 N N . THR A 1 94 ? -10.341 5.401 -13.470 1.00 82.19 94 THR A N 1
ATOM 793 C CA . THR A 1 94 ? -11.778 5.313 -13.786 1.00 82.19 94 THR A CA 1
ATOM 794 C C . THR A 1 94 ? -12.522 4.279 -12.943 1.00 82.19 94 THR A C 1
ATOM 796 O O . THR A 1 94 ? -13.708 4.431 -12.677 1.00 82.19 94 THR A O 1
ATOM 799 N N . CYS A 1 95 ? -11.834 3.214 -12.519 1.00 83.62 95 CYS A N 1
ATOM 800 C CA . CYS A 1 95 ? -12.393 2.201 -11.635 1.00 83.62 95 CYS A CA 1
ATOM 801 C C . CYS A 1 95 ? -11.299 1.573 -10.761 1.00 83.62 95 CYS A C 1
ATOM 803 O O . CYS A 1 95 ? -10.207 1.268 -11.253 1.00 83.62 95 CYS A O 1
ATOM 805 N N . LEU A 1 96 ? -11.614 1.356 -9.481 1.00 86.38 96 LEU A N 1
ATOM 806 C CA . LEU A 1 96 ? -10.721 0.793 -8.465 1.00 86.38 96 LEU A CA 1
ATOM 807 C C . LEU A 1 96 ? -10.878 -0.724 -8.382 1.00 86.38 96 LEU A C 1
ATOM 809 O O . LEU A 1 96 ? -11.481 -1.264 -7.460 1.00 86.38 96 LEU A O 1
ATOM 813 N N . ILE A 1 97 ? -10.317 -1.402 -9.376 1.00 90.06 97 ILE A N 1
ATOM 814 C CA . ILE A 1 97 ? -10.348 -2.859 -9.494 1.00 90.06 97 ILE A CA 1
ATOM 815 C C . ILE A 1 97 ? -8.966 -3.429 -9.134 1.00 90.06 97 ILE A C 1
ATOM 817 O O . ILE A 1 97 ? -7.934 -2.811 -9.419 1.00 90.06 97 ILE A O 1
ATOM 821 N N . LYS A 1 98 ? -8.940 -4.613 -8.509 1.00 90.00 98 LYS A N 1
ATOM 822 C CA . LYS A 1 98 ? -7.728 -5.259 -7.982 1.00 90.00 98 LYS A CA 1
ATOM 823 C C . LYS A 1 98 ? -6.636 -5.409 -9.046 1.00 90.00 98 LYS A C 1
ATOM 825 O O . LYS A 1 98 ? -5.484 -5.078 -8.781 1.00 90.00 98 LYS A O 1
ATOM 830 N N . GLU A 1 99 ? -6.991 -5.842 -10.252 1.00 90.06 99 GLU A N 1
ATOM 831 C CA . GLU A 1 99 ? -6.077 -6.060 -11.378 1.00 90.06 99 GLU A CA 1
ATOM 832 C C . GLU A 1 99 ? -5.341 -4.773 -11.776 1.00 90.06 99 GLU A C 1
ATOM 834 O O . GLU A 1 99 ? -4.128 -4.790 -11.997 1.00 90.06 99 GLU A O 1
ATOM 839 N N . LYS A 1 100 ? -6.044 -3.630 -11.798 1.00 90.62 100 LYS A N 1
ATOM 840 C CA . LYS A 1 100 ? -5.434 -2.323 -12.093 1.00 90.62 100 LYS A CA 1
ATOM 841 C C . LYS A 1 100 ? -4.444 -1.913 -11.004 1.00 90.62 100 LYS A C 1
ATOM 843 O O . LYS A 1 100 ? -3.367 -1.418 -11.314 1.00 90.62 100 LYS A O 1
ATOM 848 N N . ILE A 1 101 ? -4.774 -2.161 -9.736 1.00 92.12 101 ILE A N 1
ATOM 849 C CA . ILE A 1 101 ? -3.884 -1.860 -8.603 1.00 92.12 101 ILE A CA 1
ATOM 850 C C . ILE A 1 101 ? -2.632 -2.741 -8.647 1.00 92.12 101 ILE A C 1
ATOM 852 O O . ILE A 1 101 ? -1.531 -2.236 -8.442 1.00 92.12 101 ILE A O 1
ATOM 856 N N . ILE A 1 102 ? -2.779 -4.034 -8.954 1.00 90.94 102 ILE A N 1
ATOM 857 C CA . ILE A 1 102 ? -1.644 -4.952 -9.135 1.00 90.94 102 ILE A CA 1
ATOM 858 C C . ILE A 1 102 ? -0.732 -4.452 -10.257 1.00 90.94 102 ILE A C 1
ATOM 860 O O . ILE A 1 102 ? 0.486 -4.404 -10.083 1.00 90.94 102 ILE A O 1
ATOM 864 N N . PHE A 1 103 ? -1.308 -4.046 -11.390 1.00 89.19 103 PHE A N 1
ATOM 865 C CA . PHE A 1 103 ? -0.539 -3.508 -12.508 1.00 89.19 103 PHE A CA 1
ATOM 866 C C . PHE A 1 103 ? 0.228 -2.237 -12.120 1.00 89.19 103 PHE A C 1
ATOM 868 O O . PHE A 1 103 ? 1.419 -2.114 -12.405 1.00 89.19 103 PHE A O 1
ATOM 875 N N . GLU A 1 104 ? -0.419 -1.318 -11.408 1.00 91.44 104 GLU A N 1
ATOM 876 C CA . GLU A 1 104 ? 0.215 -0.087 -10.938 1.00 91.44 104 GLU A CA 1
ATOM 877 C C . GLU A 1 104 ? 1.329 -0.347 -9.909 1.00 91.44 104 GLU A C 1
ATOM 879 O O . GLU A 1 104 ? 2.401 0.257 -9.994 1.00 91.44 104 GLU A O 1
ATOM 884 N N . LEU A 1 105 ? 1.141 -1.291 -8.978 1.00 91.88 105 LEU A N 1
ATOM 885 C CA . LEU A 1 105 ? 2.202 -1.720 -8.054 1.00 91.88 105 LEU A CA 1
ATOM 886 C C . LEU A 1 105 ? 3.379 -2.350 -8.789 1.00 91.88 105 LEU A C 1
ATOM 888 O O . LEU A 1 105 ? 4.530 -2.139 -8.415 1.00 91.88 105 LEU A O 1
ATOM 892 N N . LYS A 1 106 ? 3.107 -3.102 -9.854 1.00 89.69 106 LYS A N 1
ATOM 893 C CA . LYS A 1 106 ? 4.149 -3.696 -10.683 1.00 89.69 106 LYS A CA 1
ATOM 894 C C . LYS A 1 106 ? 4.990 -2.632 -11.386 1.00 89.69 106 LYS A C 1
ATOM 896 O O . LYS A 1 106 ? 6.215 -2.727 -11.381 1.00 89.69 106 LYS A O 1
ATOM 901 N N . LEU A 1 107 ? 4.364 -1.594 -11.941 1.00 90.44 107 LEU A N 1
ATOM 902 C CA . LEU A 1 107 ? 5.100 -0.458 -12.505 1.00 90.44 107 LEU A CA 1
ATOM 903 C C . LEU A 1 107 ? 5.954 0.240 -11.441 1.00 90.44 107 LEU A C 1
ATOM 905 O O . LEU A 1 107 ? 7.113 0.568 -11.704 1.00 90.44 107 LEU A O 1
ATOM 909 N N . LEU A 1 108 ? 5.409 0.408 -10.233 1.00 91.38 108 LEU A N 1
ATOM 910 C CA . LEU A 1 108 ? 6.130 0.990 -9.106 1.00 91.38 108 LEU A CA 1
ATOM 911 C C . LEU A 1 108 ? 7.355 0.146 -8.719 1.00 91.38 108 LEU A C 1
ATOM 913 O O . LEU A 1 108 ? 8.462 0.672 -8.617 1.00 91.38 108 LEU A O 1
ATOM 917 N N . SER A 1 109 ? 7.177 -1.168 -8.601 1.00 89.44 109 SER A N 1
ATOM 918 C CA . SER A 1 109 ? 8.240 -2.141 -8.335 1.00 89.44 109 SER A CA 1
ATOM 919 C C . SER A 1 109 ? 9.369 -2.055 -9.369 1.00 89.44 109 SER A C 1
ATOM 921 O O . SER A 1 109 ? 10.536 -1.906 -9.005 1.00 89.44 109 SER A O 1
ATOM 923 N N . ILE A 1 110 ? 9.033 -2.043 -10.666 1.00 87.75 110 ILE A N 1
ATOM 924 C CA . ILE A 1 110 ? 10.015 -1.898 -11.754 1.00 87.75 110 ILE A CA 1
ATOM 925 C C . ILE A 1 110 ? 10.766 -0.566 -11.640 1.00 87.75 110 ILE A C 1
ATOM 927 O O . ILE A 1 110 ? 11.987 -0.534 -11.836 1.00 87.75 110 ILE A O 1
ATOM 931 N N . SER A 1 111 ? 10.050 0.522 -11.332 1.00 87.38 111 SER A N 1
ATOM 932 C CA . SER A 1 111 ? 10.632 1.864 -11.229 1.00 87.38 111 SER A CA 1
ATOM 933 C C . SER A 1 111 ? 11.627 1.999 -10.074 1.00 87.38 111 SER A C 1
ATOM 935 O O . SER A 1 111 ? 12.664 2.636 -10.246 1.00 87.38 111 SER A O 1
ATOM 937 N N . LEU A 1 112 ? 11.345 1.352 -8.940 1.00 87.81 112 LEU A N 1
ATOM 938 C CA . LEU A 1 112 ? 12.161 1.396 -7.725 1.00 87.81 112 LEU A CA 1
ATOM 939 C C . LEU A 1 112 ? 13.215 0.289 -7.675 1.00 87.81 112 LEU A C 1
ATOM 941 O O . LEU A 1 112 ? 14.108 0.331 -6.838 1.00 87.81 112 LEU A O 1
ATOM 945 N N . ASN A 1 113 ? 13.128 -0.681 -8.590 1.00 85.88 113 ASN A N 1
ATOM 946 C CA . ASN A 1 113 ? 13.945 -1.889 -8.575 1.00 85.88 113 ASN A CA 1
ATOM 947 C C . ASN A 1 113 ? 13.812 -2.664 -7.250 1.00 85.88 113 ASN A C 1
ATOM 949 O O . ASN A 1 113 ? 14.787 -3.198 -6.729 1.00 85.88 113 ASN A O 1
ATOM 953 N N . GLU A 1 114 ? 12.590 -2.709 -6.721 1.00 86.75 114 GLU A N 1
ATOM 954 C CA . GLU A 1 114 ? 12.252 -3.325 -5.442 1.00 86.75 114 GLU A CA 1
ATOM 955 C C . GLU A 1 114 ? 11.025 -4.223 -5.597 1.00 86.75 114 GLU A C 1
ATOM 957 O O . GLU A 1 114 ? 10.092 -3.885 -6.324 1.00 86.75 114 GLU A O 1
ATOM 962 N N . ASN A 1 115 ? 10.991 -5.352 -4.890 1.00 86.75 115 ASN A N 1
ATOM 963 C CA . ASN A 1 115 ? 9.814 -6.214 -4.863 1.00 86.75 115 ASN A CA 1
ATOM 964 C C . ASN A 1 115 ? 8.721 -5.567 -4.007 1.00 86.75 115 ASN A C 1
ATOM 966 O O . ASN A 1 115 ? 8.875 -5.419 -2.795 1.00 86.75 115 ASN A O 1
ATOM 970 N N . ILE A 1 116 ? 7.613 -5.201 -4.650 1.00 90.12 116 ILE A N 1
ATOM 971 C CA . ILE A 1 116 ? 6.437 -4.618 -4.004 1.00 90.12 116 ILE A CA 1
ATOM 972 C C . ILE A 1 116 ? 5.245 -5.515 -4.313 1.00 90.12 116 ILE A C 1
ATOM 974 O O . ILE A 1 116 ? 4.965 -5.810 -5.475 1.00 90.12 116 ILE A O 1
ATOM 978 N N . PHE A 1 117 ? 4.543 -5.949 -3.272 1.00 88.62 117 PHE A N 1
ATOM 979 C CA . PHE A 1 117 ? 3.495 -6.956 -3.364 1.00 88.62 117 PHE A CA 1
ATOM 980 C C . PHE A 1 117 ? 2.171 -6.456 -2.789 1.00 88.62 117 PHE A C 1
ATOM 982 O O . PHE A 1 117 ? 2.135 -5.849 -1.719 1.00 88.62 117 PHE A O 1
ATOM 989 N N . LEU A 1 118 ? 1.065 -6.750 -3.475 1.00 92.00 118 LEU A N 1
ATOM 990 C CA . LEU A 1 118 ? -0.276 -6.520 -2.944 1.00 92.00 118 LEU A CA 1
ATOM 991 C C . LEU A 1 118 ? -0.652 -7.658 -1.993 1.00 92.00 118 LEU A C 1
ATOM 993 O O . LEU A 1 118 ? -1.051 -8.728 -2.442 1.00 92.00 118 LEU A O 1
ATOM 997 N N . GLU A 1 119 ? -0.584 -7.417 -0.686 1.00 90.25 119 GLU A N 1
ATOM 998 C CA . GLU A 1 119 ? -0.988 -8.417 0.301 1.00 90.25 119 GLU A CA 1
ATOM 999 C C . GLU A 1 119 ? -2.506 -8.563 0.359 1.00 90.25 119 GLU A C 1
ATOM 1001 O O . GLU A 1 119 ? -3.021 -9.677 0.277 1.00 90.25 119 GLU A O 1
ATOM 1006 N N . LYS A 1 120 ? -3.234 -7.447 0.501 1.00 90.12 120 LYS A N 1
ATOM 1007 C CA . LYS A 1 120 ? -4.700 -7.465 0.509 1.00 90.12 120 LYS A CA 1
ATOM 1008 C C . LYS A 1 120 ? -5.320 -6.257 -0.156 1.00 90.12 120 LYS A C 1
ATOM 1010 O O . LYS A 1 120 ? -4.797 -5.148 -0.104 1.00 90.12 120 LYS A O 1
ATOM 1015 N N . PHE A 1 121 ? -6.495 -6.516 -0.710 1.00 92.31 121 PHE A N 1
ATOM 1016 C CA . PHE A 1 121 ? -7.400 -5.535 -1.269 1.00 92.31 121 PHE A CA 1
ATOM 1017 C C . PHE A 1 121 ? -8.805 -5.848 -0.762 1.00 92.31 121 PHE A C 1
ATOM 1019 O O . PHE A 1 121 ? -9.328 -6.924 -1.042 1.00 92.31 121 PHE A O 1
ATOM 1026 N N . ILE A 1 122 ? -9.365 -4.953 0.048 1.00 91.94 122 ILE A N 1
ATOM 1027 C CA . ILE A 1 122 ? -10.679 -5.111 0.685 1.00 91.94 122 ILE A CA 1
ATOM 1028 C C . ILE A 1 122 ? -11.461 -3.825 0.445 1.00 91.94 122 ILE A C 1
ATOM 1030 O O . ILE A 1 122 ? -10.872 -2.744 0.427 1.00 91.94 122 ILE A O 1
ATOM 1034 N N . PHE A 1 123 ? -12.774 -3.923 0.284 1.00 92.75 123 PHE A N 1
ATOM 1035 C CA . PHE A 1 123 ? -13.644 -2.762 0.172 1.00 92.75 123 PHE A CA 1
ATOM 1036 C C . PHE A 1 123 ? -14.851 -2.891 1.100 1.00 92.75 123 PHE A C 1
ATOM 1038 O O . PHE A 1 123 ? -15.330 -3.991 1.363 1.00 92.75 123 PHE A O 1
ATOM 1045 N N . PHE A 1 124 ? -15.342 -1.753 1.585 1.00 91.75 124 PHE A N 1
ATOM 1046 C CA . PHE A 1 124 ? -16.563 -1.667 2.381 1.00 91.75 124 PHE A CA 1
ATOM 1047 C C . PHE A 1 124 ? -17.458 -0.568 1.827 1.00 91.75 124 PHE A C 1
ATOM 1049 O O . PHE A 1 124 ? -16.996 0.554 1.618 1.00 91.75 124 PHE A O 1
ATOM 1056 N N . LYS A 1 125 ? -18.745 -0.870 1.643 1.00 92.31 125 LYS A N 1
ATOM 1057 C CA . LYS A 1 125 ? -19.767 0.162 1.464 1.00 92.31 125 LYS A CA 1
ATOM 1058 C C . LYS A 1 125 ? -20.003 0.827 2.820 1.00 92.31 125 LYS A C 1
ATOM 1060 O O . LYS A 1 125 ? -20.278 0.138 3.801 1.00 92.31 125 LYS A O 1
ATOM 1065 N N . ILE A 1 126 ? -19.849 2.142 2.875 1.00 91.62 126 ILE A N 1
ATOM 1066 C CA . ILE A 1 126 ? -19.974 2.947 4.088 1.00 91.62 126 ILE A CA 1
ATOM 1067 C C . ILE A 1 126 ? -21.125 3.941 3.956 1.00 91.62 126 ILE A C 1
ATOM 1069 O O . ILE A 1 126 ? -21.519 4.326 2.859 1.00 91.62 126 ILE A O 1
ATOM 1073 N N . ASN A 1 127 ? -21.667 4.357 5.092 1.00 89.06 127 ASN A N 1
ATOM 1074 C CA . ASN A 1 127 ? -22.637 5.441 5.198 1.00 89.06 127 ASN A CA 1
ATOM 1075 C C . ASN A 1 127 ? -22.285 6.323 6.410 1.00 89.06 127 ASN A C 1
ATOM 1077 O O . ASN A 1 127 ? -21.214 6.174 7.006 1.00 89.06 127 ASN A O 1
ATOM 1081 N N . ASN A 1 128 ? -23.199 7.210 6.799 1.00 87.00 128 ASN A N 1
ATOM 1082 C CA . ASN A 1 128 ? -23.005 8.162 7.896 1.00 87.00 128 ASN A CA 1
ATOM 1083 C C . ASN A 1 128 ? -22.807 7.509 9.271 1.00 87.00 128 ASN A C 1
ATOM 1085 O O . ASN A 1 128 ? -22.422 8.206 10.203 1.00 87.00 128 ASN A O 1
ATOM 1089 N N . ASN A 1 129 ? -23.017 6.196 9.395 1.00 88.50 129 ASN A N 1
ATOM 1090 C CA . ASN A 1 129 ? -22.831 5.453 10.636 1.00 88.50 129 ASN A CA 1
ATOM 1091 C C . ASN A 1 129 ? -21.437 4.818 10.733 1.00 88.50 129 ASN A C 1
ATOM 1093 O O . ASN A 1 129 ? -21.169 4.083 11.678 1.00 88.50 129 ASN A O 1
ATOM 1097 N N . TYR A 1 130 ? -20.555 5.033 9.755 1.00 89.31 130 TYR A N 1
ATOM 1098 C CA . TYR A 1 130 ? -19.207 4.474 9.769 1.00 89.31 130 TYR A CA 1
ATOM 1099 C C . TYR A 1 130 ? -18.196 5.544 10.162 1.00 89.31 130 TYR A C 1
ATOM 1101 O O . TYR A 1 130 ? -18.206 6.652 9.625 1.00 89.31 130 TYR A O 1
ATOM 1109 N N . SER A 1 131 ? -17.264 5.193 11.040 1.00 89.56 131 SER A N 1
ATOM 1110 C CA . SER A 1 131 ? -16.054 5.973 11.291 1.00 89.56 131 SER A CA 1
ATOM 1111 C C . SER A 1 131 ? -14.838 5.146 10.925 1.00 89.56 131 SER A C 1
ATOM 1113 O O . SER A 1 131 ? -14.798 3.946 11.181 1.00 89.56 131 SER A O 1
ATOM 1115 N N . TYR A 1 132 ? -13.822 5.785 10.356 1.00 91.25 132 TYR A N 1
ATOM 1116 C CA . TYR A 1 132 ? -12.544 5.137 10.103 1.00 91.25 132 TYR A CA 1
ATOM 1117 C C . TYR A 1 132 ? -11.377 6.039 10.462 1.00 91.25 132 TYR A C 1
ATOM 1119 O O . TYR A 1 132 ? -11.485 7.268 10.463 1.00 91.25 132 TYR A O 1
ATOM 1127 N N . TYR A 1 133 ? -10.239 5.408 10.713 1.00 90.06 133 TYR A N 1
ATOM 1128 C CA . TYR A 1 133 ? -8.975 6.087 10.913 1.00 90.06 133 TYR A CA 1
ATOM 1129 C C . TYR A 1 133 ? -7.824 5.253 10.347 1.00 90.06 133 TYR A C 1
ATOM 1131 O O . TYR A 1 133 ? -7.797 4.031 10.492 1.00 90.06 133 TYR A O 1
ATOM 1139 N N . ASN A 1 134 ? -6.885 5.932 9.690 1.00 88.69 134 ASN A N 1
ATOM 1140 C CA . ASN A 1 134 ? -5.631 5.362 9.219 1.00 88.69 134 ASN A CA 1
ATOM 1141 C C . ASN A 1 134 ? -4.486 6.057 9.961 1.00 88.69 134 ASN A C 1
ATOM 1143 O O . ASN A 1 134 ? -4.304 7.264 9.802 1.00 88.69 134 ASN A O 1
ATOM 1147 N N . HIS A 1 135 ? -3.743 5.311 10.771 1.00 87.19 135 HIS A N 1
ATOM 1148 C CA . HIS A 1 135 ? -2.607 5.822 11.520 1.00 87.19 135 HIS A CA 1
ATOM 1149 C C . HIS A 1 135 ? -1.308 5.494 10.792 1.00 87.19 135 HIS A C 1
ATOM 1151 O O . HIS A 1 135 ? -0.925 4.325 10.681 1.00 87.19 135 HIS A O 1
ATOM 1157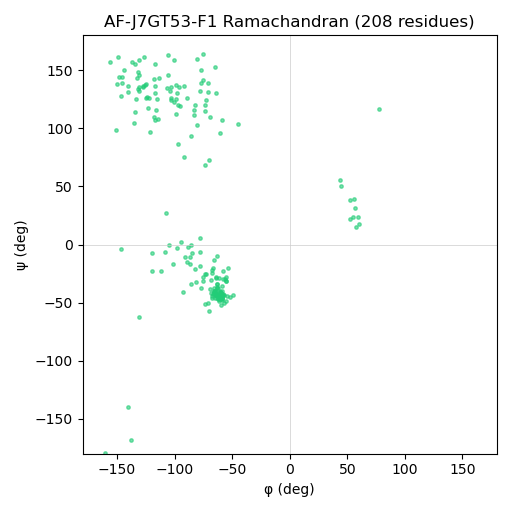 N N . ASN A 1 136 ? -0.647 6.537 10.287 1.00 85.56 136 ASN A N 1
ATOM 1158 C CA . ASN A 1 136 ? 0.666 6.485 9.635 1.00 85.56 136 ASN A CA 1
ATOM 1159 C C . ASN A 1 136 ? 0.779 5.452 8.501 1.00 85.56 136 ASN A C 1
ATOM 1161 O O . ASN A 1 136 ? 1.874 5.011 8.172 1.00 85.56 136 ASN A O 1
ATOM 1165 N N . ASN A 1 137 ? -0.348 5.044 7.908 1.00 88.12 137 ASN A N 1
ATOM 1166 C CA . ASN A 1 137 ? -0.424 3.947 6.947 1.00 88.12 137 ASN A CA 1
ATOM 1167 C C . ASN A 1 137 ? 0.145 2.607 7.458 1.00 88.12 137 ASN A C 1
ATOM 1169 O O . ASN A 1 137 ? 0.541 1.757 6.670 1.00 88.12 137 ASN A O 1
ATOM 1173 N N . ILE A 1 138 ? 0.191 2.392 8.771 1.00 87.50 138 ILE A N 1
ATOM 1174 C CA . ILE A 1 138 ? 0.632 1.129 9.392 1.00 87.50 138 ILE A CA 1
ATOM 1175 C C . ILE A 1 138 ? -0.555 0.437 10.068 1.00 87.50 138 ILE A C 1
ATOM 1177 O O . ILE A 1 138 ? -0.568 -0.779 10.248 1.00 87.50 138 ILE A O 1
ATOM 1181 N N . PHE A 1 139 ? -1.594 1.196 10.406 1.00 86.50 139 PHE A N 1
ATOM 1182 C CA . PHE A 1 139 ? -2.772 0.667 11.067 1.00 86.50 139 PHE A CA 1
ATOM 1183 C C . PHE A 1 139 ? -4.023 1.324 10.506 1.00 86.50 139 PHE A C 1
ATOM 1185 O O . PHE A 1 139 ? -4.109 2.548 10.441 1.00 86.50 139 PHE A O 1
ATOM 1192 N N . PHE A 1 140 ? -5.021 0.523 10.152 1.00 89.94 140 PHE A N 1
ATOM 1193 C CA . PHE A 1 140 ? -6.325 1.036 9.758 1.00 89.94 140 PHE A CA 1
ATOM 1194 C C . PHE A 1 140 ? -7.436 0.403 10.594 1.00 89.94 140 PHE A C 1
ATOM 1196 O O . PHE A 1 140 ? -7.442 -0.803 10.843 1.00 89.94 140 PHE A O 1
ATOM 1203 N N . CYS A 1 141 ? -8.378 1.244 11.009 1.00 88.69 141 CYS A N 1
ATOM 1204 C CA . CYS A 1 141 ? -9.564 0.879 11.766 1.00 88.69 141 CYS A CA 1
ATOM 1205 C C . CYS A 1 141 ? -10.809 1.433 11.065 1.00 88.69 141 CYS A C 1
ATOM 1207 O O . CYS A 1 141 ? -10.816 2.591 10.652 1.00 88.69 141 CYS A O 1
ATOM 1209 N N . LEU A 1 142 ? -11.863 0.625 10.974 1.00 89.81 142 LEU A N 1
ATOM 1210 C CA . LEU A 1 142 ? -13.201 1.001 10.518 1.00 89.81 142 LEU A CA 1
ATOM 1211 C C . LEU A 1 142 ? -14.216 0.457 11.520 1.00 89.81 142 LEU A C 1
ATOM 1213 O O . LEU A 1 142 ? -14.129 -0.699 11.912 1.00 89.81 142 LEU A O 1
ATOM 1217 N N . ILE A 1 143 ? -15.174 1.274 11.928 1.00 86.62 143 ILE A N 1
ATOM 1218 C CA . ILE A 1 143 ? -16.216 0.921 12.891 1.00 86.62 143 ILE A CA 1
ATOM 1219 C C . ILE A 1 143 ? -17.553 1.344 12.301 1.00 86.62 143 ILE A C 1
ATOM 1221 O O . ILE A 1 143 ? -17.654 2.462 11.794 1.00 86.62 143 ILE A O 1
ATOM 1225 N N . LYS A 1 144 ? -18.571 0.489 12.398 1.00 86.69 144 LYS A N 1
ATOM 1226 C CA . LYS A 1 144 ? -19.965 0.870 12.159 1.00 86.69 144 LYS A CA 1
ATOM 1227 C C . LYS A 1 144 ? -20.697 0.999 13.479 1.00 86.69 144 LYS A C 1
ATOM 1229 O O . LYS A 1 144 ? -20.651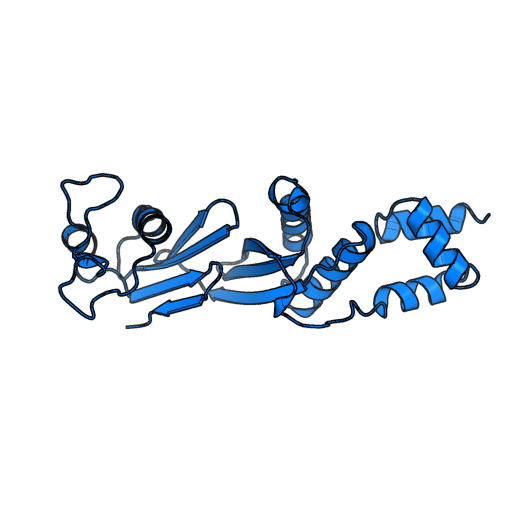 0.095 14.313 1.00 86.69 144 LYS A O 1
ATOM 1234 N N . PHE A 1 145 ? -21.411 2.103 13.610 1.00 84.06 145 PHE A N 1
ATOM 1235 C CA . PHE A 1 145 ? -22.256 2.411 14.741 1.00 84.06 145 PHE A CA 1
ATOM 1236 C C . PHE A 1 145 ? -23.735 2.146 14.441 1.00 84.06 145 PHE A C 1
ATOM 1238 O O . PHE A 1 145 ? -24.151 2.122 13.281 1.00 84.06 145 PHE A O 1
ATOM 1245 N N . ASN A 1 146 ? -24.535 1.971 15.491 1.00 81.50 146 ASN A N 1
ATOM 1246 C CA . ASN A 1 146 ? -25.994 1.950 15.389 1.00 81.50 146 ASN A CA 1
ATOM 1247 C C . ASN A 1 146 ? -26.554 3.351 15.095 1.00 81.50 146 ASN A C 1
ATOM 1249 O O . ASN A 1 146 ? -27.307 3.509 14.139 1.00 81.50 146 ASN A O 1
ATOM 1253 N N . PHE A 1 147 ? -26.138 4.366 15.867 1.00 71.50 147 PHE A N 1
ATOM 1254 C CA . PHE A 1 147 ? -26.696 5.726 15.788 1.00 71.50 147 PHE A CA 1
ATOM 1255 C C . PHE A 1 147 ? -25.635 6.828 15.695 1.00 71.50 147 PHE A C 1
ATOM 1257 O O . PHE A 1 147 ? -25.578 7.549 14.703 1.00 71.50 147 PHE A O 1
ATOM 1264 N N . LEU A 1 148 ? -24.788 6.977 16.720 1.00 68.81 148 LEU A N 1
ATOM 1265 C CA . LEU A 1 148 ? -23.849 8.099 16.816 1.00 68.81 148 LEU A CA 1
ATOM 1266 C C . LEU A 1 148 ? -22.422 7.692 16.466 1.00 68.81 148 LEU A C 1
ATOM 1268 O O . LEU A 1 148 ? -21.824 6.800 17.065 1.00 68.81 148 LEU A O 1
ATOM 1272 N N . ASN A 1 149 ? -21.872 8.411 15.496 1.00 70.75 149 ASN A N 1
ATOM 1273 C CA . ASN A 1 149 ? -20.557 8.170 14.938 1.00 70.75 149 ASN A CA 1
ATOM 1274 C C . ASN A 1 149 ? -19.480 8.825 15.824 1.00 70.75 149 ASN A C 1
ATOM 1276 O O . ASN A 1 149 ? -19.433 10.050 15.935 1.00 70.75 149 ASN A O 1
ATOM 1280 N N . ASN A 1 150 ? -18.593 8.039 16.445 1.00 74.12 150 ASN A N 1
ATOM 1281 C CA . ASN A 1 150 ? -17.513 8.580 17.282 1.00 74.12 150 ASN A CA 1
ATOM 1282 C C . ASN A 1 150 ? -16.130 8.160 16.765 1.00 74.12 150 ASN A C 1
ATOM 1284 O O . ASN A 1 150 ? -15.598 7.099 17.106 1.00 74.12 150 ASN A O 1
ATOM 1288 N N . LYS A 1 151 ? -15.502 9.050 15.983 1.00 75.31 151 LYS A N 1
ATOM 1289 C CA . LYS A 1 151 ? -14.149 8.850 15.433 1.00 75.31 151 LYS A CA 1
ATOM 1290 C C . LYS A 1 151 ? -13.102 8.556 16.505 1.00 75.31 151 LYS A C 1
ATOM 1292 O O . LYS A 1 151 ? -12.132 7.855 16.225 1.00 75.31 151 LYS A O 1
ATOM 1297 N N . ASN A 1 152 ? -13.296 9.035 17.737 1.00 79.69 152 ASN A N 1
ATOM 1298 C CA . ASN A 1 152 ? -12.296 8.865 18.785 1.00 79.69 152 ASN A CA 1
ATOM 1299 C C . ASN A 1 152 ? -12.092 7.410 19.213 1.00 79.69 152 ASN A C 1
ATOM 1301 O O . ASN A 1 152 ? -11.049 7.051 19.755 1.00 79.69 152 ASN A O 1
ATOM 1305 N N . ILE A 1 153 ? -13.070 6.563 18.925 1.00 79.06 153 ILE A N 1
ATOM 1306 C CA . ILE A 1 153 ? -13.029 5.141 19.246 1.00 79.06 153 ILE A CA 1
ATOM 1307 C C . ILE A 1 153 ? -12.099 4.410 18.285 1.00 79.06 153 ILE A C 1
ATOM 1309 O O . ILE A 1 153 ? -11.398 3.491 18.696 1.00 79.06 153 ILE A O 1
ATOM 1313 N N . CYS A 1 154 ? -11.989 4.886 17.041 1.00 78.56 154 CYS A N 1
ATOM 1314 C CA . CYS A 1 154 ? -10.961 4.395 16.134 1.00 78.56 154 CYS A CA 1
ATOM 1315 C C . CYS A 1 154 ? -9.565 4.664 16.717 1.00 78.56 154 CYS A C 1
ATOM 1317 O O . CYS A 1 154 ? -8.770 3.736 16.782 1.00 78.56 154 CYS A O 1
ATOM 1319 N N . TYR A 1 155 ? -9.274 5.872 17.229 1.00 78.25 155 TYR A N 1
ATOM 1320 C CA . TYR A 1 155 ? -7.977 6.166 17.875 1.00 78.25 155 TYR A CA 1
ATOM 1321 C C . TYR A 1 155 ? -7.687 5.236 19.056 1.00 78.25 155 TYR A C 1
ATOM 1323 O O . TYR A 1 155 ? -6.573 4.732 19.205 1.00 78.25 155 TYR A O 1
ATOM 1331 N N . HIS A 1 156 ? -8.702 4.990 19.881 1.00 80.88 156 HIS A N 1
ATOM 1332 C CA . HIS A 1 156 ? -8.592 4.092 21.021 1.00 80.88 156 HIS A CA 1
ATOM 1333 C C . HIS A 1 156 ? -8.282 2.647 20.586 1.00 80.88 156 HIS A C 1
ATOM 1335 O O . HIS A 1 156 ? -7.367 2.021 21.114 1.00 80.88 156 HIS A O 1
ATOM 1341 N N . LEU A 1 157 ? -8.966 2.140 19.556 1.00 75.06 157 LEU A N 1
ATOM 1342 C CA . LEU A 1 157 ? -8.712 0.798 19.022 1.00 75.06 157 LEU A CA 1
ATOM 1343 C C . LEU A 1 157 ? -7.308 0.639 18.429 1.00 75.06 157 LEU A C 1
ATOM 1345 O O . LEU A 1 157 ? -6.697 -0.416 18.596 1.00 75.06 157 LEU A O 1
ATOM 1349 N N . ILE A 1 158 ? -6.786 1.674 17.762 1.00 72.62 158 ILE A N 1
ATOM 1350 C CA . ILE A 1 158 ? -5.416 1.647 17.227 1.00 72.62 158 ILE A CA 1
ATOM 1351 C C . ILE A 1 158 ? -4.378 1.602 18.354 1.00 72.62 158 ILE A C 1
ATOM 1353 O O . ILE A 1 158 ? -3.398 0.869 18.251 1.00 72.62 158 ILE A O 1
ATOM 1357 N N . SER A 1 159 ? -4.586 2.372 19.423 1.00 67.19 159 SER A N 1
ATOM 1358 C CA . SER A 1 159 ? -3.585 2.556 20.484 1.00 67.19 159 SER A CA 1
ATOM 1359 C C . SER A 1 159 ? -3.445 1.365 21.432 1.00 67.19 159 SER A C 1
ATOM 1361 O O . SER A 1 159 ? -2.363 1.170 21.976 1.00 67.19 159 SER A O 1
ATOM 1363 N N . ILE A 1 160 ? -4.492 0.560 21.630 1.00 66.50 160 ILE A N 1
ATOM 1364 C CA . ILE A 1 160 ? -4.496 -0.446 22.707 1.00 66.50 160 ILE A CA 1
ATOM 1365 C C . ILE A 1 160 ? -4.372 -1.900 22.215 1.00 66.50 160 ILE A C 1
ATOM 1367 O O . ILE A 1 160 ? -4.180 -2.798 23.029 1.00 66.50 160 ILE A O 1
ATOM 1371 N N . ILE A 1 161 ? -4.395 -2.173 20.900 1.00 58.53 161 ILE A N 1
ATOM 1372 C CA . ILE A 1 161 ? -4.375 -3.552 20.352 1.00 58.53 161 ILE A CA 1
ATOM 1373 C C . ILE A 1 161 ? -5.360 -4.441 21.145 1.00 58.53 161 ILE A C 1
ATOM 1375 O O . ILE A 1 161 ? -5.012 -5.495 21.678 1.00 58.53 161 ILE A O 1
ATOM 1379 N N . SER A 1 162 ? -6.607 -3.990 21.312 1.00 56.03 162 SER A N 1
ATOM 1380 C CA . SER A 1 162 ? -7.581 -4.758 22.090 1.00 56.03 162 SER A CA 1
ATOM 1381 C C . SER A 1 162 ? -7.858 -6.097 21.395 1.00 56.03 162 SER A C 1
ATOM 1383 O O . SER A 1 162 ? -8.093 -6.169 20.183 1.00 56.03 162 SER A O 1
ATOM 1385 N N . LEU A 1 163 ? -7.792 -7.200 22.149 1.00 54.84 163 LEU A N 1
ATOM 1386 C CA . LEU A 1 163 ? -7.972 -8.557 21.621 1.00 54.84 163 LEU A CA 1
ATOM 1387 C C . LEU A 1 163 ? -9.447 -8.983 21.583 1.00 54.84 163 LEU A C 1
ATOM 1389 O O . LEU A 1 163 ? -9.784 -9.831 20.760 1.00 54.84 163 LEU A O 1
ATOM 1393 N N . TYR A 1 164 ? -10.359 -8.316 22.300 1.00 57.22 164 TYR A N 1
ATOM 1394 C CA . TYR A 1 164 ? -11.776 -8.710 22.346 1.00 57.22 164 TYR A CA 1
ATOM 1395 C C . TYR A 1 164 ? -12.723 -7.509 22.526 1.00 57.22 164 TYR A C 1
ATOM 1397 O O . TYR A 1 164 ? -12.383 -6.564 23.235 1.00 57.22 164 TYR A O 1
ATOM 1405 N N . LEU A 1 165 ? -13.907 -7.556 21.891 1.00 58.59 165 LEU A N 1
ATOM 1406 C CA . LEU A 1 165 ? -14.994 -6.585 22.111 1.00 58.59 165 LEU A CA 1
ATOM 1407 C C . LEU A 1 165 ? -15.627 -6.756 23.490 1.00 58.59 165 LEU A C 1
ATOM 1409 O O . LEU A 1 165 ? -15.642 -5.813 24.273 1.00 58.59 165 LEU A O 1
ATOM 1413 N N . ASN A 1 166 ? -16.121 -7.970 23.755 1.00 54.81 166 ASN A N 1
ATOM 1414 C CA . ASN A 1 166 ? -17.031 -8.231 24.871 1.00 54.81 166 ASN A CA 1
ATOM 1415 C C . ASN A 1 166 ? -16.894 -9.609 25.525 1.00 54.81 166 ASN A C 1
ATOM 1417 O O . ASN A 1 166 ? -17.585 -9.886 26.499 1.00 54.81 166 ASN A O 1
ATOM 1421 N N . LYS A 1 167 ? -16.032 -10.500 25.015 1.00 49.97 167 LYS A N 1
ATOM 1422 C CA . LYS A 1 167 ? -16.158 -11.927 25.359 1.00 49.97 167 LYS A CA 1
ATOM 1423 C C . LYS A 1 167 ? -15.857 -12.243 26.833 1.00 49.97 167 LYS A C 1
ATOM 1425 O O . LYS A 1 167 ? -16.349 -13.243 27.334 1.00 49.97 167 LYS A O 1
ATOM 1430 N N . TYR A 1 168 ? -15.106 -11.384 27.535 1.00 56.28 168 TYR A N 1
ATOM 1431 C CA . TYR A 1 168 ? -14.764 -11.563 28.950 1.00 56.28 168 TYR A CA 1
ATOM 1432 C C . TYR A 1 168 ? -14.676 -10.215 29.686 1.00 56.28 168 TYR A C 1
ATOM 1434 O O . TYR A 1 168 ? -14.189 -9.234 29.122 1.00 56.28 168 TYR A O 1
ATOM 1442 N N . LYS A 1 169 ? -15.090 -10.161 30.965 1.00 61.03 169 LYS A N 1
ATOM 1443 C CA . LYS A 1 169 ? -14.809 -9.033 31.880 1.00 61.03 169 LYS A CA 1
ATOM 1444 C C . LYS A 1 169 ? -13.316 -9.027 32.240 1.00 61.03 169 LYS A C 1
ATOM 1446 O O . LYS A 1 169 ? -12.930 -9.419 33.334 1.00 61.03 169 LYS A O 1
ATOM 1451 N N . CYS A 1 170 ? -12.457 -8.645 31.301 1.00 64.38 170 CYS A N 1
ATOM 1452 C CA . CYS A 1 170 ? -11.011 -8.593 31.504 1.00 64.38 170 CYS A CA 1
ATOM 1453 C C . CYS A 1 170 ? -10.432 -7.253 31.037 1.00 64.38 170 CYS A C 1
ATOM 1455 O O . CYS A 1 170 ? -11.017 -6.572 30.198 1.00 64.38 170 CYS A O 1
ATOM 1457 N N . LYS A 1 171 ? -9.244 -6.887 31.536 1.00 64.94 171 LYS A N 1
ATOM 1458 C CA . LYS A 1 171 ? -8.533 -5.642 31.167 1.00 64.94 171 LYS A CA 1
ATOM 1459 C C . LYS A 1 171 ? -8.253 -5.521 29.655 1.00 64.94 171 LYS A C 1
ATOM 1461 O O . LYS A 1 171 ? -8.068 -4.425 29.133 1.00 64.94 171 LYS A O 1
ATOM 1466 N N . LEU A 1 172 ? -8.229 -6.651 28.945 1.00 66.38 172 LEU A N 1
ATOM 1467 C CA . LEU A 1 172 ? -8.034 -6.718 27.492 1.00 66.38 172 LEU A CA 1
ATOM 1468 C C . LEU A 1 172 ? -9.333 -6.524 26.684 1.00 66.38 172 LEU A C 1
ATOM 1470 O O . LEU A 1 172 ? -9.269 -6.440 25.455 1.00 66.38 172 LEU A O 1
ATOM 1474 N N . SER A 1 173 ? -10.487 -6.471 27.354 1.00 71.19 173 SER A N 1
ATOM 1475 C CA . SER A 1 173 ? -11.790 -6.193 26.749 1.00 71.19 173 SER A CA 1
ATOM 1476 C C . SER A 1 173 ? -11.950 -4.704 26.476 1.00 71.19 173 SER A C 1
ATOM 1478 O O . SER A 1 173 ? -11.720 -3.889 27.370 1.00 71.19 173 SER A O 1
ATOM 1480 N N . LEU A 1 174 ? -12.386 -4.354 25.263 1.00 75.62 174 LEU A N 1
ATOM 1481 C CA . LEU A 1 174 ? -12.572 -2.967 24.835 1.00 75.62 174 LEU A CA 1
ATOM 1482 C C . LEU A 1 174 ? -13.437 -2.169 25.817 1.00 75.62 174 LEU A C 1
ATOM 1484 O O . LEU A 1 174 ? -13.103 -1.044 26.166 1.00 75.62 174 LEU A O 1
ATOM 1488 N N . LEU A 1 175 ? -14.551 -2.747 26.267 1.00 76.81 175 LEU A N 1
ATOM 1489 C CA . LEU A 1 175 ? -15.528 -2.041 27.095 1.00 76.81 175 LEU A CA 1
ATOM 1490 C C . LEU A 1 175 ? -15.015 -1.700 28.503 1.00 76.81 175 LEU A C 1
ATOM 1492 O O . LEU A 1 175 ? -15.416 -0.685 29.077 1.00 76.81 175 LEU A O 1
ATOM 1496 N N . GLU A 1 176 ? -14.118 -2.513 29.059 1.00 78.44 176 GLU A N 1
ATOM 1497 C CA . GLU A 1 176 ? -13.558 -2.292 30.399 1.00 78.44 176 GLU A CA 1
ATOM 1498 C C . GLU A 1 176 ? -12.302 -1.409 30.393 1.00 78.44 176 GLU A C 1
ATOM 1500 O O . GLU A 1 176 ? -11.786 -1.077 31.461 1.00 78.44 176 GLU A O 1
ATOM 1505 N N . GLN A 1 177 ? -11.831 -0.991 29.215 1.00 78.19 177 GLN A N 1
ATOM 1506 C CA . GLN A 1 177 ? -10.679 -0.105 29.077 1.00 78.19 177 GLN A CA 1
ATOM 1507 C C . GLN A 1 177 ? -11.031 1.348 29.397 1.00 78.19 177 GLN A C 1
ATOM 1509 O O . GLN A 1 177 ? -12.155 1.812 29.182 1.00 78.19 177 GLN A O 1
ATOM 1514 N N . ASN A 1 178 ? -10.033 2.080 29.889 1.00 84.38 178 ASN A N 1
ATOM 1515 C CA . ASN A 1 178 ? -10.116 3.524 30.056 1.00 84.38 178 ASN A CA 1
ATOM 1516 C C . ASN A 1 178 ? -9.929 4.203 28.698 1.00 84.38 178 ASN A C 1
ATOM 1518 O O . ASN A 1 178 ? -9.096 3.798 27.884 1.00 84.38 178 ASN A O 1
ATOM 1522 N N . PHE A 1 179 ? -10.721 5.232 28.438 1.00 82.44 179 PHE A N 1
ATOM 1523 C CA . PHE A 1 179 ? -10.713 5.928 27.167 1.00 82.44 179 PHE A CA 1
ATOM 1524 C C . PHE A 1 179 ? -9.435 6.758 27.000 1.00 82.44 179 PHE A C 1
ATOM 1526 O O . PHE A 1 179 ? -9.076 7.546 27.863 1.00 82.44 179 PHE A O 1
ATOM 1533 N N . VAL A 1 180 ? -8.770 6.638 25.849 1.00 79.88 180 VAL A N 1
ATOM 1534 C CA . VAL A 1 180 ? -7.410 7.189 25.642 1.00 79.88 180 VAL A CA 1
ATOM 1535 C C . VAL A 1 180 ? -7.357 8.714 25.732 1.00 79.88 180 VAL A C 1
ATOM 1537 O O . VAL A 1 180 ? -6.339 9.269 26.124 1.00 79.88 180 VAL A O 1
ATOM 1540 N N . LYS A 1 181 ? -8.451 9.407 25.394 1.00 79.00 181 LYS A N 1
ATOM 1541 C CA . LYS A 1 181 ? -8.528 10.868 25.558 1.00 79.00 181 LYS A CA 1
ATOM 1542 C C . LYS A 1 181 ? -8.896 11.302 26.976 1.00 79.00 181 LYS A C 1
ATOM 1544 O O . LYS A 1 181 ? -8.674 12.456 27.315 1.00 79.00 181 LYS A O 1
ATOM 1549 N N . ASN A 1 182 ? -9.503 10.423 27.771 1.00 81.62 182 ASN A N 1
ATOM 1550 C CA . ASN A 1 182 ? -9.885 10.725 29.142 1.00 81.62 182 ASN A CA 1
ATOM 1551 C C . ASN A 1 182 ? -9.864 9.448 29.988 1.00 81.62 182 ASN A C 1
ATOM 1553 O O . ASN A 1 182 ? -10.829 8.680 30.005 1.00 81.62 182 ASN A O 1
ATOM 1557 N N . ASN A 1 183 ? -8.768 9.262 30.722 1.00 82.00 183 ASN A N 1
ATOM 1558 C CA . ASN A 1 183 ? -8.513 8.051 31.496 1.00 82.00 183 ASN A CA 1
ATOM 1559 C C . ASN A 1 183 ? -9.499 7.833 32.657 1.00 82.00 183 ASN A C 1
ATOM 1561 O O . ASN A 1 183 ? -9.536 6.733 33.202 1.00 82.00 183 ASN A O 1
ATOM 1565 N N . SER A 1 184 ? -10.299 8.840 33.025 1.00 84.75 184 SER A N 1
ATOM 1566 C CA . SER A 1 184 ? -11.353 8.707 34.042 1.00 84.75 184 SER A CA 1
ATOM 1567 C C . SER A 1 184 ? -12.622 8.019 33.521 1.00 84.75 184 SER A C 1
ATOM 1569 O O . SER A 1 184 ? -13.426 7.520 34.306 1.00 84.75 184 SER A O 1
ATOM 1571 N N . ILE A 1 185 ? -12.810 7.958 32.198 1.00 83.88 185 ILE A N 1
ATOM 1572 C CA . ILE A 1 185 ? -14.021 7.422 31.574 1.00 83.88 185 ILE A CA 1
ATOM 1573 C C . ILE A 1 185 ? -13.740 6.019 31.041 1.00 83.88 185 ILE A C 1
ATOM 1575 O O . ILE A 1 185 ? -12.842 5.819 30.222 1.00 83.88 185 ILE A O 1
ATOM 1579 N N . LYS A 1 186 ? -14.560 5.042 31.441 1.00 83.19 186 LYS A N 1
ATOM 1580 C CA . LYS A 1 186 ? -14.555 3.714 30.819 1.00 83.19 186 LYS A CA 1
ATOM 1581 C C . LYS A 1 186 ? -15.234 3.741 29.457 1.00 83.19 186 LYS A C 1
ATOM 1583 O O . LYS A 1 186 ? -16.291 4.346 29.281 1.00 83.19 186 LYS A O 1
ATOM 1588 N N . VAL A 1 187 ? -14.680 2.994 28.512 1.00 79.00 187 VAL A N 1
ATOM 1589 C CA . VAL A 1 187 ? -15.179 2.899 27.138 1.00 79.00 187 VAL A CA 1
ATOM 1590 C C . VAL A 1 187 ? -16.625 2.395 27.078 1.00 79.00 187 VAL A C 1
ATOM 1592 O O . VAL A 1 187 ? -17.403 2.915 26.281 1.00 79.00 187 VAL A O 1
ATOM 1595 N N . LYS A 1 188 ? -17.043 1.477 27.962 1.00 78.88 188 LYS A N 1
ATOM 1596 C CA . LYS A 1 188 ? -18.449 1.033 28.052 1.00 78.88 188 LYS A CA 1
ATOM 1597 C C . LYS A 1 188 ? -19.458 2.156 28.258 1.00 78.88 188 LYS A C 1
ATOM 1599 O O . LYS A 1 188 ? -20.572 2.056 27.757 1.00 78.88 188 LYS A O 1
ATOM 1604 N N . ASN A 1 189 ? -19.067 3.229 28.944 1.00 78.00 189 ASN A N 1
ATOM 1605 C CA . ASN A 1 189 ? -19.950 4.368 29.187 1.00 78.00 189 ASN A CA 1
ATOM 1606 C C . ASN A 1 189 ? -20.157 5.196 27.910 1.00 78.00 189 ASN A C 1
ATOM 1608 O O . ASN A 1 189 ? -21.188 5.835 27.754 1.00 78.00 189 ASN A O 1
ATOM 1612 N N . ILE A 1 190 ? -19.200 5.146 26.981 1.00 76.44 190 ILE A N 1
ATOM 1613 C CA . ILE A 1 190 ? -19.270 5.802 25.668 1.00 76.44 190 ILE A CA 1
ATOM 1614 C C . ILE A 1 190 ? -19.986 4.895 24.651 1.00 76.44 190 ILE A C 1
ATOM 1616 O O . ILE A 1 190 ? -20.674 5.372 23.750 1.00 76.44 190 ILE A O 1
ATOM 1620 N N . LEU A 1 191 ? -19.801 3.577 24.776 1.00 72.19 191 LEU A N 1
ATOM 1621 C CA . LEU A 1 191 ? -20.138 2.595 23.745 1.00 72.19 191 LEU A CA 1
ATOM 1622 C C . LEU A 1 191 ? -21.389 1.761 23.979 1.00 72.19 191 LEU A C 1
ATOM 1624 O O . LEU A 1 191 ? -21.681 0.934 23.117 1.00 72.19 191 LEU A O 1
ATOM 1628 N N . LYS A 1 192 ? -22.111 1.953 25.087 1.00 60.56 192 LYS A N 1
ATOM 1629 C CA . LYS A 1 192 ? -23.280 1.144 25.465 1.00 60.56 192 LYS A CA 1
ATOM 1630 C C . LYS A 1 192 ? -24.214 0.925 24.253 1.00 60.56 192 LYS A C 1
ATOM 1632 O O . LYS A 1 192 ? -24.906 1.842 23.831 1.00 60.56 192 LYS A O 1
ATOM 1637 N N . ASN A 1 193 ? -24.164 -0.281 23.677 1.00 60.00 193 ASN A N 1
ATOM 1638 C CA . ASN A 1 193 ? -24.932 -0.774 22.519 1.00 60.00 193 ASN A CA 1
ATOM 1639 C C . ASN A 1 193 ? -24.771 -0.015 21.183 1.00 60.00 193 ASN A C 1
ATOM 1641 O O . ASN A 1 193 ? -25.641 -0.083 20.310 1.00 60.00 193 ASN A O 1
ATOM 1645 N N . ASN A 1 194 ? -23.652 0.688 20.994 1.00 71.06 194 ASN A N 1
ATOM 1646 C CA . ASN A 1 194 ? -23.475 1.576 19.846 1.00 71.06 194 ASN A CA 1
ATOM 1647 C C . ASN A 1 194 ? -22.624 1.015 18.707 1.00 71.06 194 ASN A C 1
ATOM 1649 O O . ASN A 1 194 ? -22.712 1.581 17.626 1.00 71.06 194 ASN A O 1
ATOM 1653 N N . ILE A 1 195 ? -21.826 -0.043 18.890 1.00 72.44 195 ILE A N 1
ATOM 1654 C CA . ILE A 1 195 ? -21.035 -0.648 17.800 1.00 72.44 195 ILE A CA 1
ATOM 1655 C C . ILE A 1 195 ? -21.765 -1.867 17.252 1.00 72.44 195 ILE A C 1
ATOM 1657 O O . ILE A 1 195 ? -22.125 -2.750 18.014 1.00 72.44 195 ILE A O 1
ATOM 1661 N N . LEU A 1 196 ? -21.908 -1.925 15.929 1.00 73.75 196 LEU A N 1
ATOM 1662 C CA . LEU A 1 196 ? -22.393 -3.106 15.212 1.00 73.75 196 LEU A CA 1
ATOM 1663 C C . LEU A 1 196 ? -21.253 -4.005 14.740 1.00 73.75 196 LEU A C 1
ATOM 1665 O O . LEU A 1 196 ? -21.356 -5.222 14.767 1.00 73.75 196 LEU A O 1
ATOM 1669 N N . PHE A 1 197 ? -20.170 -3.406 14.248 1.00 77.44 197 PHE A N 1
ATOM 1670 C CA . PHE A 1 197 ? -18.986 -4.155 13.844 1.00 77.44 197 PHE A CA 1
ATOM 1671 C C . PHE A 1 197 ? -17.755 -3.251 13.883 1.00 77.44 197 PHE A C 1
ATOM 1673 O O . PHE A 1 197 ? -17.859 -2.029 13.711 1.00 77.44 197 PHE A O 1
ATOM 1680 N N . PHE A 1 198 ? -16.571 -3.856 14.002 1.00 79.44 198 PHE A N 1
ATOM 1681 C CA . PHE A 1 198 ? -15.343 -3.187 13.589 1.00 79.44 198 PHE A CA 1
ATOM 1682 C C . PHE A 1 198 ? -14.420 -4.073 12.758 1.00 79.44 198 PHE A C 1
ATOM 1684 O O . PHE A 1 198 ? -14.391 -5.299 12.849 1.00 79.44 198 PHE A O 1
ATOM 1691 N N . PHE A 1 199 ? -13.603 -3.400 11.964 1.00 83.75 199 PHE A N 1
ATOM 1692 C CA . PHE A 1 199 ? -12.563 -3.964 11.136 1.00 83.75 199 PHE A CA 1
ATOM 1693 C C . PHE A 1 199 ? -11.232 -3.309 11.486 1.00 83.75 199 PHE A C 1
ATOM 1695 O O . PHE A 1 199 ? -11.110 -2.083 11.459 1.00 83.75 199 PHE A O 1
ATOM 1702 N N . ILE A 1 200 ? -10.227 -4.133 11.780 1.00 84.38 200 ILE A N 1
ATOM 1703 C CA . ILE A 1 200 ? -8.867 -3.686 12.064 1.00 84.38 200 ILE A CA 1
ATOM 1704 C C . ILE A 1 200 ? -7.876 -4.441 11.178 1.00 84.38 200 ILE A C 1
ATOM 1706 O O . ILE A 1 200 ? -7.918 -5.669 11.045 1.00 84.38 200 ILE A O 1
ATOM 1710 N N . ILE A 1 201 ? -6.933 -3.694 10.611 1.00 82.50 201 ILE A N 1
ATOM 1711 C CA . ILE A 1 201 ? -5.825 -4.226 9.825 1.00 82.50 201 ILE A CA 1
ATOM 1712 C C . ILE A 1 201 ? -4.507 -3.572 10.256 1.00 82.50 201 ILE A C 1
ATOM 1714 O O . ILE A 1 201 ? -4.363 -2.350 10.253 1.00 82.50 201 ILE A O 1
ATOM 1718 N N . ASN A 1 202 ? -3.541 -4.420 10.607 1.00 81.56 202 ASN A N 1
ATOM 1719 C CA . ASN A 1 202 ? -2.133 -4.088 10.822 1.00 81.56 202 ASN A CA 1
ATOM 1720 C C . ASN A 1 202 ? -1.267 -5.229 10.239 1.00 81.56 202 ASN A C 1
ATOM 1722 O O . ASN A 1 202 ? -1.610 -5.777 9.186 1.00 81.56 202 ASN A O 1
ATOM 1726 N N . ASN A 1 203 ? -0.179 -5.633 10.906 1.00 68.06 203 ASN A N 1
ATOM 1727 C CA . ASN A 1 203 ? 0.549 -6.879 10.625 1.00 68.06 203 ASN A CA 1
ATOM 1728 C C . ASN A 1 203 ? -0.370 -8.111 10.536 1.00 68.06 203 ASN A C 1
ATOM 1730 O O . ASN A 1 203 ? -0.230 -8.916 9.616 1.00 68.06 203 ASN A O 1
ATOM 1734 N N . LYS A 1 204 ? -1.331 -8.228 11.454 1.00 64.69 204 LYS A N 1
ATOM 1735 C CA . LYS A 1 204 ? -2.392 -9.236 11.486 1.00 64.69 204 LYS A CA 1
ATOM 1736 C C . LYS A 1 204 ? -3.728 -8.611 11.071 1.00 64.69 204 LYS A C 1
ATOM 1738 O O . LYS A 1 204 ? -3.911 -7.394 11.043 1.00 64.69 204 LYS A O 1
ATOM 1743 N N . TYR A 1 205 ? -4.674 -9.472 10.725 1.00 62.03 205 TYR A N 1
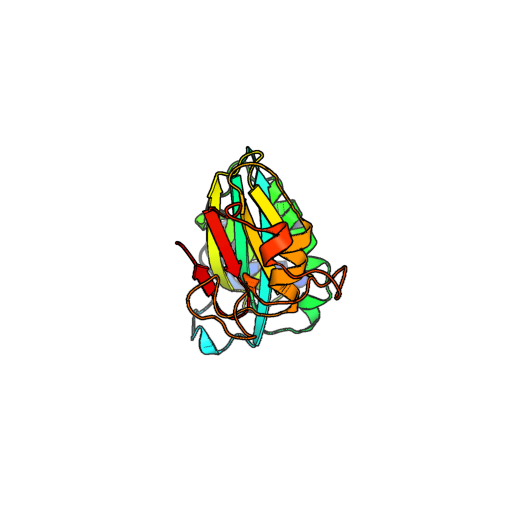ATOM 1744 C CA . TYR A 1 205 ? -6.037 -9.071 10.405 1.00 62.03 205 TYR A CA 1
ATOM 1745 C C . TYR A 1 205 ? -6.937 -9.470 11.543 1.00 62.03 205 TYR A C 1
ATOM 1747 O O . TYR A 1 205 ? -6.853 -10.601 12.018 1.00 62.03 205 TYR A O 1
ATOM 1755 N N . LYS A 1 206 ? -7.805 -8.552 11.948 1.00 64.25 206 LYS A N 1
ATOM 1756 C CA . LYS A 1 206 ? -8.786 -8.845 12.969 1.00 64.25 206 LYS A CA 1
ATOM 1757 C C . LYS A 1 206 ? -10.134 -8.304 12.537 1.00 64.25 206 LYS A C 1
ATOM 1759 O O . LYS A 1 206 ? -10.376 -7.099 12.537 1.00 64.25 206 LYS A O 1
ATOM 1764 N N . PHE A 1 207 ? -10.978 -9.238 12.126 1.00 57.75 207 PHE A N 1
ATOM 1765 C CA . PHE A 1 207 ? -12.394 -9.006 11.925 1.00 57.75 207 PHE A CA 1
ATOM 1766 C C . PHE A 1 207 ? -13.081 -9.440 13.214 1.00 57.75 207 PHE A C 1
ATOM 1768 O O . PHE A 1 207 ? -12.922 -10.593 13.612 1.00 57.75 207 PHE A O 1
ATOM 1775 N N . ILE A 1 208 ? -13.769 -8.529 13.898 1.00 57.66 208 ILE A N 1
ATOM 1776 C CA . ILE A 1 208 ? -14.697 -8.941 14.949 1.00 57.66 208 ILE A CA 1
ATOM 1777 C C . ILE A 1 208 ? -16.075 -8.498 14.499 1.00 57.66 208 ILE A C 1
ATOM 1779 O O . ILE A 1 208 ? -16.387 -7.308 14.454 1.00 57.66 208 ILE A O 1
ATOM 1783 N N . TYR A 1 209 ? -16.836 -9.506 14.104 1.00 47.19 209 TYR A N 1
ATOM 1784 C CA . TYR A 1 209 ? -18.276 -9.452 13.968 1.00 47.19 209 TYR A CA 1
ATOM 1785 C C . TYR A 1 209 ? -18.856 -9.907 15.314 1.00 47.19 209 TYR A C 1
ATOM 1787 O O . TYR A 1 209 ? -18.309 -10.849 15.899 1.00 47.19 209 TYR A O 1
ATOM 1795 N N . GLU A 1 210 ? -19.873 -9.214 15.825 1.00 44.47 210 GLU A N 1
ATOM 1796 C CA . GLU A 1 210 ? -20.777 -9.795 16.828 1.00 44.47 210 GLU A CA 1
ATOM 1797 C C . GLU A 1 210 ? -21.872 -10.570 16.095 1.00 44.47 210 GLU A C 1
ATOM 1799 O O . GLU A 1 210 ? -22.512 -9.975 15.199 1.00 44.47 210 GLU A O 1
#

Foldseek 3Di:
DPVVQLVVVCVVLVADSVLSVVLCVVQVNDSVSSVVCLVPVDPPCPDPVPFPDKFWDWDDDPQKIKIWIKTWHDPVVLPDCLVVVLNVVCNPDPDNDPVVNQSSQSSVCSRVVTDMDTPDIDMDRHDPQKAKDQDSRQKIKIWGWPPDHDNQLNVVCVPLVQPEDDPDPDCSHQQQAQRPVGNVDGNCVVPVRITQWMWMDHVDTDGDGD

Solvent-accessible surface area (backbone atoms only — not comparable to full-atom values): 12233 Å² total; per-residue (Å²): 133,69,62,66,60,41,53,52,49,28,72,74,70,68,44,56,70,70,58,38,48,53,47,27,60,79,34,76,66,34,66,70,53,32,51,50,47,64,76,63,59,73,77,81,84,78,56,90,84,71,51,78,42,66,41,44,47,77,48,81,55,94,55,29,42,36,39,40,33,36,33,25,68,63,70,68,60,74,83,42,65,60,62,58,54,49,49,55,58,55,69,72,44,96,65,95,47,70,70,59,52,52,52,53,39,47,54,49,17,64,65,69,75,43,73,52,42,80,75,43,78,49,74,42,84,54,59,87,32,46,32,67,42,69,51,92,31,54,34,40,31,40,36,34,29,72,71,74,61,58,57,66,54,37,56,39,52,70,74,63,68,58,83,35,70,70,90,50,103,41,81,55,13,47,39,69,25,56,28,81,92,42,71,90,41,45,32,39,81,78,43,71,88,31,69,61,37,42,42,40,41,49,101,58,79,45,78,48,76,118

Organism: NCBI:txid1202537

Nearest PDB structures (foldseek):
  4pc2-assembly1_C  TM=7.527E-01  e=4.576E-09  Escherichia coli
  3mmp-assembly1_A  TM=7.277E-01  e=3.668E-08  Escherichia coli K-12
  4r71-assembly2_C  TM=7.093E-01  e=7.945E-08  Escherichia coli K-12
  1vi7-assembly1_A  TM=4.757E-01  e=9.630E+00  Escherichia coli

Secondary structure (DSSP, 8-state):
--HHHHHHHHHHH---HHHHHHHHHHTTT-HHHHHHHHHH-------GGG--EEEEEEEEETTEEEEEEEEES-THHHHSTHHHHHHHHHHTSSS--HHHHHHHHHHHHHHHTS--EEEEEEEEE--TTEEEEEETTTEEEEEEESS---HHHHHHHHHHT--BSSSSSSTTBGGGSEETTEEEEEHHHHHTTTEEEEEEESSSEEEEE-

Mean predicted aligned error: 8.31 Å

pLDDT: mean 82.71, std 12.29, range [44.41, 94.81]

=== Feature glossary ===
A reading guide for the features in this record.

Start from the sequence.

  · This is the polypeptide sequence — one letter per residue, N-terminus first. Length ranges from a few dozen residues for small domains to over a thousand for large multi-domain proteins.

Fold it, and you get atomic coordinates and the backbone conformation that goes with them.

  · Structure coordinates are given as an mmCIF _atom_site loop: one row per atom with element, residue name, chain id, sequence number, and x/y/z position in Å. Only the four main-chain atoms per residue are included here; side chains are omitted to keep the record compact.

  · Backbone dihedral angles. Every residue except chain termini has a φ (preceding-C → N → Cα → C) and a ψ (N → Cα → C → next-N). They are reported in degrees following the IUPAC sign convention. Secondary structure is essentially a statement about which (φ, ψ) basin each residue occupies.

  · The SS8 string is DSSP's per-residue secondary-structure call. α-helix (H) means an i→i+4 H-bond ladder; β-strand (E) means the residue participates in a β-sheet; 3₁₀ (G) and π (I) are tighter and wider helices; T/S are turns/bends; '-' is loop.

  · SS3 is a coarse helix/strand/coil call (letters a/b/c) made by the P-SEA algorithm from inter-Cα distances and dihedrals. It is less detailed than DSSP but needs only Cα positions.

Summarize the fold with a handful of shape descriptors and a per-residue structural alphabet.

  · Radius of gyration (Rg) is the root-mean-square distance of Cα atoms from their centroid — a single number for overall size and compactness. A globular domain of N residues has Rg ≈ 2.2·N^0.38 Å; an extended or disordered chain has a much larger Rg. The Cα contact count is the number of residue pairs whose Cα atoms are within 8 Å and are more than four positions apart in sequence — a standard proxy for tertiary packing density. The bounding box is the smallest axis-aligned box enclosing all Cα atoms.

  · The Foldseek 3Di string encodes local tertiary geometry as a 20-letter alphabet — one character per residue — derived from the relative positions of nearby Cα atoms. Unlike the amino-acid sequence, 3Di is a direct function of the 3D structure, so two proteins with the same fold have similar 3Di strings even at low sequence identity.

  · Solvent-accessible surface area (SASA) is the area in Å² traced out by the centre of a 1.4 Å probe sphere (a water molecule) rolled over the protein's van der Waals surface (Shrake–Rupley / Lee–Richards construction). Buried residues have near-zero SASA; fully exposed residues can exceed 200 Å². The total SASA scales roughly with the number of surface residues.

Ask how reliable the model is.

  · pLDDT (predicted Local Distance Difference Test) is AlphaFold's per-residue confidence score, ranging from 0 to 100. Values above 90 indicate high confidence (typically well-packed cores); 70–90 is confident; 50–70 low confidence; below 50 usually means the region is disordered or the prediction is unreliable there. AlphaFold stores pLDDT in the mmCIF B-factor column.

  · B-factor (Debye–Waller factor) reflects atomic displacement in the crystal lattice. It is an experimental observable (units Å²), not a prediction; low values mean the atom is pinned down, high values mean it moves or is heterogeneous across the crystal.

  · Predicted Aligned Error (PAE) is an AlphaFold confidence matrix: entry (i, j) is the expected error in the position of residue j, in ångströms, when the prediction is superimposed on the true structure at residue i. Low PAE within a block of residues means that block is internally rigid and well-predicted; high PAE between two blocks means their relative placement is uncertain even if each block individually is confident.

Place it in context: what it resembles, what it is annotated as, and how it looks.

  · Nearest PDB neighbors are the top structural matches found by Foldseek when searching this structure against the entire Protein Data Bank. Each hit reports a TM-score (0 to 1; >0.5 almost always implies the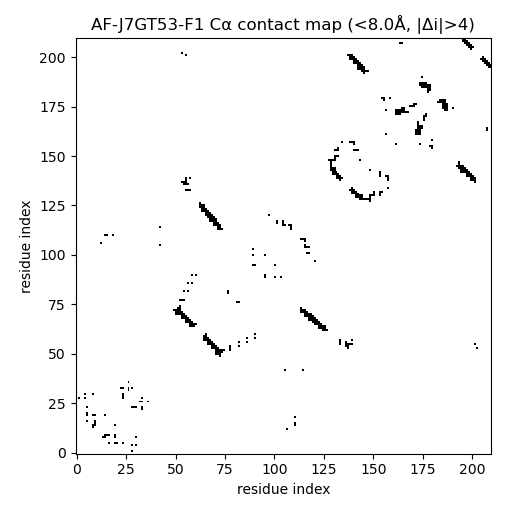 same fold) and an E-value. These are *structural* homologs — they may share no detectable sequence similarity.

  · Functional annotations link the protein to curated databases. InterPro entries identify conserved domains and families by matching the sequence against member-database signatures (Pfam, PROSITE, CDD, …). Gene Ontology (GO) terms describe molecular function, biological process, and cellular component in a controlled vocabulary. CATH places the structure in a hierarchical fold classification (Class/Architecture/Topology/Homologous-superfamily). The organism is the source species.

  · Three diagnostic plots accompany the record. The Cα contact map visualizes the tertiary structure as a 2D adjacency matrix (8 Å cutoff, sequence-local contacts suppressed). The Ramachandran plot shows the distribution of backbone (φ, ψ) torsions, with points in the α and β basins reflecting secondary structure content. The PAE plot shows AlphaFold's inter-residue confidence as a color matrix.

  · Six rendered views show the 3D structure from the faces of a cube — i.e. along ±x, ±y, ±z. Rendering representation is drawn randomly per protein from cartoon (secondary-structure ribbons), sticks (backbone bonds), or molecular surface; coloring is either N→C rainbow (blue at the N-terminus through red at the C-terminus) or one color per chain.